Protein AF-A0A952HR47-F1 (afdb_monomer_lite)

Foldseek 3Di:
DDDDDDPPPVVVVVVVVVVVVVVVVVVVDDDDDDDDDDDDPDPDCDPDPVVVVVVPVPPPDDPPPPPDPDPDPDDVLVVLVVVLVVLVVVLVVLVVSLVVLVVSLVVLVVVLVVLLVVLLVVLLVLCCPDPCNVVDDCLLSVQLSCLLVVDQPVRSLVLQLQLQQLSVLCVLVPHDCSPPHSVNSNVSSVDVVSVVSDDPVVSVVSNVSSVVSSVSSCVRRVVSSVSSNVSVVVSVVSVVSSVVSVVVSVVSVVVSVVVVVVVVVVVVVVVVVVVVVVVVVVVVVVVVVVVVVVVVVVVVVVVVVPD

Sequence (307 aa):
NRDKNEQPQQQEQASQQQEQTKQQEQAKKQPKQKSHSSGGNGNINLPPLESLFQQQGSNVSNADTPLSSQQSNGNELSQITNRIQDLFVDLDKHRQMYEVLSQQYLQANEIYEKQLLQTMQIIPILLAKTPLNNMTNEDLLHHVNSLFTSMPYSTAIDSVNQVIKGYYLAKANGVDPSSLSTTDLTEIAENPVLAKSVDENLAQFLEQMGEILKYKIKSNMDKVGALKDQYQNILKELEEKGKLYKSLIDAYKFETKLDFDMNKFNEMMNYRYTSLNERRNYHNQSINLRQQKLNLEREKAENGKSS

Structure (mmCIF, N/CA/C/O backbone):
data_AF-A0A952HR47-F1
#
_entry.id   AF-A0A952HR47-F1
#
loop_
_atom_site.group_PDB
_atom_site.id
_atom_site.type_symbol
_atom_site.label_atom_id
_atom_site.label_alt_id
_atom_site.label_comp_id
_atom_site.label_asym_id
_atom_site.label_entity_id
_atom_site.label_seq_id
_atom_site.pdbx_PDB_ins_code
_atom_site.Cartn_x
_atom_site.Cartn_y
_atom_site.Cartn_z
_atom_site.occupancy
_atom_site.B_iso_or_equiv
_atom_site.auth_seq_id
_atom_site.auth_comp_id
_atom_site.auth_asym_id
_atom_site.auth_atom_id
_atom_site.pdbx_PDB_model_num
ATOM 1 N N . ASN A 1 1 ? -0.823 -39.772 -18.040 1.00 38.12 1 ASN A N 1
ATOM 2 C CA . ASN A 1 1 ? -0.457 -38.481 -18.667 1.00 38.12 1 ASN A CA 1
ATOM 3 C C . ASN A 1 1 ? -1.337 -37.347 -18.165 1.00 38.12 1 ASN A C 1
ATOM 5 O O . ASN A 1 1 ? -2.141 -36.828 -18.923 1.00 38.12 1 ASN A O 1
ATOM 9 N N . ARG A 1 2 ? -1.199 -36.971 -16.895 1.00 38.62 2 ARG A N 1
ATOM 10 C CA . ARG A 1 2 ? -1.675 -35.706 -16.320 1.00 38.62 2 ARG A CA 1
ATOM 11 C C . ARG A 1 2 ? -0.847 -35.518 -15.061 1.00 38.62 2 ARG A C 1
ATOM 13 O O . ARG A 1 2 ? -1.131 -36.186 -14.087 1.00 38.62 2 ARG A O 1
ATOM 20 N N . ASP A 1 3 ? 0.252 -34.792 -15.195 1.00 39.28 3 ASP A N 1
ATOM 21 C CA . ASP A 1 3 ? 0.991 -34.131 -14.115 1.00 39.28 3 ASP A CA 1
ATOM 22 C C . ASP A 1 3 ? 2.236 -33.513 -14.745 1.00 39.28 3 ASP A C 1
ATOM 24 O O . ASP A 1 3 ? 3.047 -34.242 -15.318 1.00 39.28 3 ASP A O 1
ATOM 28 N N . LYS A 1 4 ? 2.301 -32.176 -14.702 1.00 39.00 4 LYS A N 1
ATOM 29 C CA . LYS A 1 4 ? 3.415 -31.250 -15.012 1.00 39.00 4 LYS A CA 1
ATOM 30 C C . LYS A 1 4 ? 2.846 -29.981 -15.657 1.00 39.00 4 LYS A C 1
ATOM 32 O O . LYS A 1 4 ? 2.970 -29.816 -16.866 1.00 39.00 4 LYS A O 1
ATOM 37 N N . ASN A 1 5 ? 2.193 -29.109 -14.879 1.00 37.62 5 ASN A N 1
ATOM 38 C CA . ASN A 1 5 ? 2.010 -27.711 -15.303 1.00 37.62 5 ASN A CA 1
ATOM 39 C C . ASN A 1 5 ? 1.649 -26.695 -14.196 1.00 37.62 5 ASN A C 1
ATOM 41 O O . ASN A 1 5 ? 1.001 -25.699 -14.489 1.00 37.62 5 ASN A O 1
ATOM 45 N N . GLU A 1 6 ? 2.085 -26.885 -12.944 1.00 39.16 6 GLU A N 1
ATOM 46 C CA . GLU A 1 6 ? 1.777 -25.937 -11.845 1.00 39.16 6 GLU A CA 1
ATOM 47 C C . GLU A 1 6 ? 3.012 -25.360 -11.125 1.00 39.16 6 GLU A C 1
ATOM 49 O O . GLU A 1 6 ? 2.924 -24.929 -9.982 1.00 39.16 6 GLU A O 1
ATOM 54 N N . GLN A 1 7 ? 4.185 -25.321 -11.767 1.00 36.41 7 GLN A N 1
ATOM 55 C CA . GLN A 1 7 ? 5.434 -24.924 -11.091 1.00 36.41 7 GLN A CA 1
ATOM 56 C C . GLN A 1 7 ? 6.122 -23.582 -11.436 1.00 36.41 7 GLN A C 1
ATOM 58 O O . GLN A 1 7 ? 7.137 -23.321 -10.795 1.00 36.41 7 GLN A O 1
ATOM 63 N N . PRO A 1 8 ? 5.636 -22.669 -12.310 1.00 37.31 8 PRO A N 1
ATOM 64 C CA . PRO A 1 8 ? 6.303 -21.363 -12.452 1.00 37.31 8 PRO A CA 1
ATOM 65 C C . PRO A 1 8 ? 5.882 -20.309 -11.408 1.00 37.31 8 PRO A C 1
ATOM 67 O O . PRO A 1 8 ? 6.695 -19.475 -11.025 1.00 37.31 8 PRO A O 1
ATOM 70 N N . GLN A 1 9 ? 4.638 -20.331 -10.908 1.00 38.88 9 GLN A N 1
ATOM 71 C CA . GLN A 1 9 ? 4.095 -19.207 -10.117 1.00 38.88 9 GLN A CA 1
ATOM 72 C C . GLN A 1 9 ? 4.555 -19.156 -8.650 1.00 38.88 9 GLN A C 1
ATOM 74 O O . GLN A 1 9 ? 4.624 -18.075 -8.069 1.00 38.88 9 GLN A O 1
ATOM 79 N N . GLN A 1 10 ? 4.934 -20.287 -8.046 1.00 37.47 10 GLN A N 1
ATOM 80 C CA . GLN A 1 10 ? 5.456 -20.291 -6.670 1.00 37.47 10 GLN A CA 1
ATOM 81 C C . GLN A 1 10 ? 6.916 -19.822 -6.582 1.00 37.47 10 GLN A C 1
ATOM 83 O O . GLN A 1 10 ? 7.353 -19.357 -5.530 1.00 37.47 10 GLN A O 1
ATOM 88 N N . GLN A 1 11 ? 7.670 -19.892 -7.682 1.00 38.53 11 GLN A N 1
ATOM 89 C CA . GLN A 1 11 ? 9.071 -19.470 -7.701 1.00 38.53 11 GLN A CA 1
ATOM 90 C C . GLN A 1 11 ? 9.203 -17.942 -7.814 1.00 38.53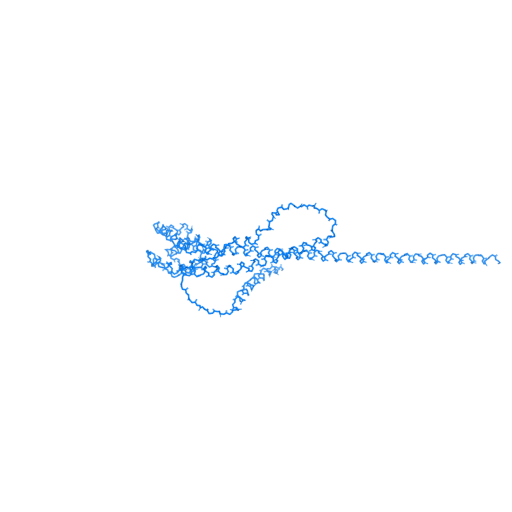 11 GLN A C 1
ATOM 92 O O . GLN A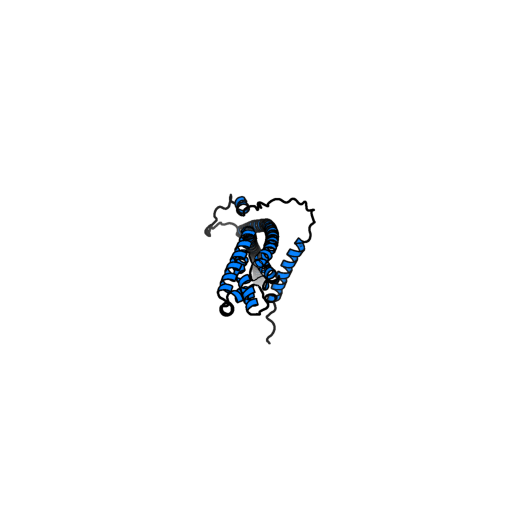 1 11 ? 10.100 -17.361 -7.211 1.00 38.53 11 GLN A O 1
ATOM 97 N N . GLU A 1 12 ? 8.254 -17.281 -8.482 1.00 39.66 12 GLU A N 1
ATOM 98 C CA . GLU A 1 12 ? 8.234 -15.822 -8.654 1.00 39.66 12 GLU A CA 1
ATOM 99 C C . GLU A 1 12 ? 7.751 -15.083 -7.388 1.00 39.66 12 GLU A C 1
ATOM 101 O O . GLU A 1 12 ? 8.293 -14.034 -7.034 1.00 39.66 12 GLU A O 1
ATOM 106 N N . GLN A 1 13 ? 6.826 -15.675 -6.618 1.00 40.03 13 GLN A N 1
ATOM 107 C CA . GLN A 1 13 ? 6.413 -15.143 -5.307 1.00 40.03 13 GLN A CA 1
ATOM 108 C C . GLN A 1 13 ? 7.494 -15.311 -4.225 1.00 40.03 13 GLN A C 1
ATOM 110 O O . GLN A 1 13 ? 7.690 -14.415 -3.401 1.00 40.03 13 GLN A O 1
ATOM 115 N N . ALA A 1 14 ? 8.253 -16.412 -4.254 1.00 41.25 14 ALA A N 1
ATOM 116 C CA . ALA A 1 14 ? 9.373 -16.623 -3.335 1.00 41.25 14 ALA A CA 1
ATOM 117 C C . ALA A 1 14 ? 10.543 -15.654 -3.604 1.00 41.25 14 ALA A C 1
ATOM 119 O O . ALA A 1 14 ? 11.204 -15.203 -2.664 1.00 41.25 14 ALA A O 1
ATOM 120 N N . SER A 1 15 ? 10.774 -15.281 -4.869 1.00 39.12 15 SER A N 1
ATOM 121 C CA . SER A 1 15 ? 11.785 -14.284 -5.237 1.00 39.12 15 SER A CA 1
ATOM 122 C C . SER A 1 15 ? 11.408 -12.866 -4.790 1.00 39.12 15 SER A C 1
ATOM 124 O O . SER A 1 15 ? 12.273 -12.157 -4.279 1.00 39.12 15 SER A O 1
ATOM 126 N N . GLN A 1 16 ? 10.127 -12.481 -4.858 1.00 41.16 16 GLN A N 1
ATOM 127 C CA . GLN A 1 16 ? 9.669 -11.165 -4.382 1.00 41.16 16 GLN A CA 1
ATOM 128 C C . GLN A 1 16 ? 9.713 -11.030 -2.846 1.00 41.16 16 GLN A C 1
ATOM 130 O O . GLN A 1 16 ? 10.082 -9.971 -2.334 1.00 41.16 16 GLN A O 1
ATOM 135 N N . GLN A 1 17 ? 9.442 -12.103 -2.090 1.00 42.53 17 GLN A N 1
ATOM 136 C CA . GLN A 1 17 ? 9.612 -12.094 -0.626 1.00 42.53 17 GLN A CA 1
ATOM 137 C C . GLN A 1 17 ? 11.088 -12.064 -0.195 1.00 42.53 17 GLN A C 1
ATOM 139 O O . GLN A 1 17 ? 11.440 -11.378 0.771 1.00 42.53 17 GLN A O 1
ATOM 144 N N . GLN A 1 18 ? 11.988 -12.744 -0.916 1.00 39.12 18 GLN A N 1
ATOM 145 C CA . GLN A 1 18 ? 13.428 -12.674 -0.628 1.00 39.12 18 GLN A CA 1
ATOM 146 C C . GLN A 1 18 ? 14.036 -11.294 -0.916 1.00 39.12 18 GLN A C 1
ATOM 148 O O . GLN A 1 18 ? 14.978 -10.895 -0.228 1.00 39.12 18 GLN A O 1
ATOM 153 N N . GLU A 1 19 ? 13.506 -10.551 -1.887 1.00 44.78 19 GLU A N 1
ATOM 154 C CA . GLU A 1 19 ? 14.005 -9.216 -2.231 1.00 44.78 19 GLU A CA 1
ATOM 155 C C . GLU A 1 19 ? 13.518 -8.143 -1.237 1.00 44.78 19 GLU A C 1
ATOM 157 O O . GLU A 1 19 ? 14.311 -7.296 -0.819 1.00 44.78 19 GLU A O 1
ATOM 162 N N . GLN A 1 20 ? 12.287 -8.265 -0.718 1.00 43.44 20 GLN A N 1
ATOM 163 C CA . GLN A 1 20 ? 11.794 -7.431 0.392 1.00 43.44 20 GLN A CA 1
ATOM 164 C C . GLN A 1 20 ? 12.551 -7.683 1.708 1.00 43.44 20 GLN A C 1
ATOM 166 O O . GLN A 1 20 ? 12.870 -6.741 2.437 1.00 43.44 20 GLN A O 1
ATOM 171 N N . THR A 1 21 ? 12.922 -8.937 1.991 1.00 44.25 21 THR A N 1
ATOM 172 C CA . THR A 1 21 ? 13.684 -9.276 3.208 1.00 44.25 21 THR A CA 1
ATOM 173 C C . THR A 1 21 ? 15.124 -8.743 3.136 1.00 44.25 21 THR A C 1
ATOM 175 O O . THR A 1 21 ? 15.653 -8.230 4.122 1.00 44.25 21 THR A O 1
ATOM 178 N N . LYS A 1 22 ? 15.749 -8.762 1.948 1.00 45.25 22 LYS A N 1
ATOM 179 C CA . LYS A 1 22 ? 17.099 -8.206 1.735 1.00 45.25 22 LYS A CA 1
ATOM 180 C C . LYS A 1 22 ? 17.148 -6.676 1.811 1.00 45.25 22 LYS A C 1
ATOM 182 O O . LYS A 1 22 ? 18.156 -6.140 2.276 1.00 45.25 22 LYS A O 1
ATOM 187 N N . GLN A 1 23 ? 16.076 -5.974 1.431 1.00 48.22 23 GLN A N 1
ATOM 188 C CA . GLN A 1 23 ? 15.987 -4.515 1.598 1.00 48.22 23 GLN A CA 1
ATOM 189 C C . GLN A 1 23 ? 15.800 -4.101 3.070 1.00 48.22 23 GLN A C 1
ATOM 191 O O . GLN A 1 23 ? 16.379 -3.101 3.496 1.00 48.22 23 GLN A O 1
ATOM 196 N N . GLN A 1 24 ? 15.113 -4.905 3.893 1.00 42.94 24 GLN A N 1
ATOM 197 C CA . GLN A 1 24 ? 15.067 -4.688 5.349 1.00 42.94 24 GLN A CA 1
ATOM 198 C C . GLN A 1 24 ? 16.403 -4.986 6.053 1.00 42.94 24 GLN A C 1
ATOM 200 O O . GLN A 1 24 ? 16.734 -4.347 7.055 1.00 42.94 24 GLN A O 1
ATOM 205 N N . GLU A 1 25 ? 17.197 -5.935 5.551 1.00 38.88 25 GLU A N 1
ATOM 206 C CA . GLU A 1 25 ? 18.442 -6.351 6.210 1.00 38.88 25 GLU A CA 1
ATOM 207 C C . GLU A 1 25 ? 19.640 -5.432 5.897 1.00 38.88 25 GLU A C 1
ATOM 209 O O . GLU A 1 25 ? 20.530 -5.264 6.736 1.00 38.88 25 GLU A O 1
ATOM 214 N N . GLN A 1 26 ? 19.636 -4.744 4.747 1.00 40.84 26 GLN A N 1
ATOM 215 C CA . GLN A 1 26 ? 20.627 -3.701 4.438 1.00 40.84 26 GLN A CA 1
ATOM 216 C C . GLN A 1 26 ? 20.396 -2.391 5.214 1.00 40.84 26 GLN A C 1
ATOM 218 O O . GLN A 1 26 ? 21.357 -1.669 5.476 1.00 40.84 26 GLN A O 1
ATOM 223 N N . ALA A 1 27 ? 19.175 -2.133 5.699 1.00 39.66 27 ALA A N 1
ATOM 224 C CA . ALA A 1 27 ? 18.856 -0.965 6.528 1.00 39.66 27 ALA A CA 1
ATOM 225 C C . ALA A 1 27 ? 19.354 -1.067 7.990 1.00 39.66 27 ALA A C 1
ATOM 227 O O . ALA A 1 27 ? 19.382 -0.070 8.708 1.00 39.66 27 ALA A O 1
ATOM 228 N N . LYS A 1 28 ? 19.795 -2.249 8.455 1.00 37.16 28 LYS A N 1
ATOM 229 C CA . LYS A 1 28 ? 20.287 -2.462 9.836 1.00 37.16 28 LYS A CA 1
ATOM 230 C C . LYS A 1 28 ? 21.797 -2.276 10.024 1.00 37.16 28 LYS A C 1
ATOM 232 O O . LYS A 1 28 ? 22.292 -2.435 11.141 1.00 37.16 28 LYS A O 1
ATOM 237 N N . LYS A 1 29 ? 22.555 -1.941 8.974 1.00 36.31 29 LYS A N 1
ATOM 238 C CA . LYS A 1 29 ? 24.018 -1.784 9.050 1.00 36.31 29 LYS A CA 1
ATOM 239 C C . LYS A 1 29 ? 24.467 -0.373 8.670 1.00 36.31 29 LYS A C 1
ATOM 241 O O . LYS A 1 29 ? 25.037 -0.198 7.604 1.00 36.31 29 LYS A O 1
ATOM 246 N N . GLN A 1 30 ? 24.276 0.603 9.565 1.00 32.12 30 GLN A N 1
ATOM 247 C CA . GLN A 1 30 ? 25.139 1.793 9.706 1.00 32.12 30 GLN A CA 1
ATOM 248 C C . GLN A 1 30 ? 24.905 2.502 11.068 1.00 32.12 30 GLN A C 1
ATOM 250 O O . GLN A 1 30 ? 23.922 2.204 11.746 1.00 32.12 30 GLN A O 1
ATOM 255 N N . PRO A 1 31 ? 25.873 3.298 11.571 1.00 30.16 31 PRO A N 1
ATOM 256 C CA . PRO A 1 31 ? 26.221 3.334 12.993 1.00 30.16 31 PRO A CA 1
ATOM 257 C C . PRO A 1 31 ? 25.328 4.230 13.861 1.00 30.16 31 PRO A C 1
ATOM 259 O O . PRO A 1 31 ? 24.936 5.328 13.477 1.00 30.16 31 PRO A O 1
ATOM 262 N N . LYS A 1 32 ? 25.114 3.779 15.107 1.00 34.03 32 LYS A N 1
ATOM 263 C CA . LYS A 1 32 ? 24.518 4.546 16.212 1.00 34.03 32 LYS A CA 1
ATOM 264 C C . LYS A 1 32 ? 25.252 5.880 16.406 1.00 34.03 32 LYS A C 1
ATOM 266 O O . LYS A 1 32 ? 26.384 5.884 16.891 1.00 34.03 32 LYS A O 1
ATOM 271 N N . GLN A 1 33 ? 24.586 7.001 16.137 1.00 28.31 33 GLN A N 1
ATOM 272 C CA . GLN A 1 33 ? 24.966 8.295 16.707 1.00 28.31 33 GLN A CA 1
ATOM 273 C C . GLN A 1 33 ? 24.091 8.620 17.922 1.00 28.31 33 GLN A C 1
ATOM 275 O O . GLN A 1 33 ? 22.886 8.382 17.946 1.00 28.31 33 GLN A O 1
ATOM 280 N N . LYS A 1 34 ? 24.770 9.088 18.973 1.00 27.52 34 LYS A N 1
ATOM 281 C CA . LYS A 1 34 ? 24.257 9.359 20.317 1.00 27.52 34 LYS A CA 1
ATOM 282 C C . LYS A 1 34 ? 23.126 10.389 20.298 1.00 27.52 34 LYS A C 1
ATOM 284 O O . LYS A 1 34 ? 23.282 11.487 19.780 1.00 27.52 34 LYS A O 1
ATOM 289 N N . SER A 1 35 ? 22.041 10.045 20.979 1.00 26.45 35 SER A N 1
ATOM 290 C CA . SER A 1 35 ? 20.941 10.930 21.349 1.00 26.45 35 SER A CA 1
ATOM 291 C C . SER A 1 35 ? 21.401 12.042 22.299 1.00 26.45 35 SER A C 1
ATOM 293 O O . SER A 1 35 ? 22.005 11.766 23.340 1.00 26.45 35 SER A O 1
ATOM 295 N N . HIS A 1 36 ? 21.055 13.289 21.989 1.00 26.23 36 HIS A N 1
ATOM 296 C CA . HIS A 1 36 ? 20.819 14.324 22.996 1.00 26.23 36 HIS A CA 1
ATOM 297 C C . HIS A 1 36 ? 19.323 14.618 23.023 1.00 26.23 36 HIS A C 1
ATOM 299 O O . HIS A 1 36 ? 18.709 14.875 21.989 1.00 26.23 36 HIS A O 1
ATOM 305 N N . SER A 1 37 ? 18.743 14.504 24.215 1.00 28.97 37 SER A N 1
ATOM 306 C CA . SER A 1 37 ? 17.370 14.880 24.502 1.00 28.97 37 SER A CA 1
ATOM 307 C C . SER A 1 37 ? 17.252 16.401 24.553 1.00 28.97 37 SER A C 1
ATOM 309 O O . SER A 1 37 ? 18.062 17.082 25.175 1.00 28.97 37 SER A O 1
ATOM 311 N N . SER A 1 38 ? 16.195 16.931 23.951 1.00 24.55 38 SER A N 1
ATOM 312 C CA . SER A 1 38 ? 15.567 18.158 24.427 1.00 24.55 38 SER A CA 1
ATOM 313 C C . SER A 1 38 ? 14.108 18.138 23.998 1.00 24.55 38 SER A C 1
ATOM 315 O O . SER A 1 38 ? 13.798 17.975 22.818 1.00 24.55 38 SER A O 1
ATOM 317 N N . GLY A 1 39 ? 13.217 18.210 24.985 1.00 30.97 39 GLY A N 1
ATOM 318 C CA . GLY A 1 39 ? 11.786 18.335 24.773 1.00 30.97 39 GLY A CA 1
ATOM 319 C C . GLY A 1 39 ? 11.443 19.708 24.204 1.00 30.97 39 GLY A C 1
ATOM 320 O O . GLY A 1 39 ? 11.999 20.724 24.611 1.00 30.97 39 GLY A O 1
ATOM 321 N N . GLY A 1 40 ? 10.501 19.731 23.273 1.00 23.34 40 GLY A N 1
ATOM 322 C CA . GLY A 1 40 ? 9.950 20.953 22.709 1.00 23.34 40 GLY A CA 1
ATOM 323 C C . GLY A 1 40 ? 8.872 20.601 21.697 1.00 23.34 40 GLY A C 1
ATOM 324 O O . GLY A 1 40 ? 9.106 19.776 20.820 1.00 23.34 40 GLY A O 1
ATOM 325 N N . ASN A 1 41 ? 7.687 21.190 21.864 1.00 32.69 41 ASN A N 1
ATOM 326 C CA . ASN A 1 41 ? 6.534 21.087 20.970 1.00 32.69 41 ASN A CA 1
ATOM 327 C C . ASN A 1 41 ? 6.958 21.070 19.494 1.00 32.69 41 ASN A C 1
ATOM 329 O O . ASN A 1 41 ? 7.401 22.083 18.954 1.00 32.69 41 ASN A O 1
ATOM 333 N N . GLY A 1 42 ? 6.818 19.910 18.852 1.00 29.52 42 GLY A N 1
ATOM 334 C CA . GLY A 1 42 ? 7.185 19.710 17.459 1.00 29.52 42 GLY A CA 1
ATOM 335 C C . GLY A 1 42 ? 6.183 20.383 16.534 1.00 29.52 42 GLY A C 1
ATOM 336 O O . GLY A 1 42 ? 5.220 19.760 16.099 1.00 29.52 42 GLY A O 1
ATOM 337 N N . ASN A 1 43 ? 6.432 21.645 16.196 1.00 36.97 43 ASN A N 1
ATOM 338 C CA . ASN A 1 43 ? 5.995 22.167 14.912 1.00 36.97 43 ASN A CA 1
ATOM 339 C C . ASN A 1 43 ? 6.854 21.456 13.851 1.00 36.97 43 ASN A C 1
ATOM 341 O O . ASN A 1 43 ? 8.011 21.813 13.632 1.00 36.97 43 ASN A O 1
ATOM 345 N N . ILE A 1 44 ? 6.342 20.347 13.314 1.00 44.00 44 ILE A N 1
ATOM 346 C CA . ILE A 1 44 ? 7.067 19.479 12.383 1.00 44.00 44 ILE A CA 1
ATOM 347 C C . ILE A 1 44 ? 7.068 20.161 11.014 1.00 44.00 44 ILE A C 1
ATOM 349 O O . ILE A 1 44 ? 6.053 20.184 10.321 1.00 44.00 44 ILE A O 1
ATOM 353 N N . ASN A 1 45 ? 8.211 20.730 10.637 1.00 44.59 45 ASN A N 1
ATOM 354 C CA . ASN A 1 45 ? 8.424 21.342 9.331 1.00 44.59 45 ASN A CA 1
ATOM 355 C C . ASN A 1 45 ? 8.939 20.266 8.357 1.00 44.59 45 ASN A C 1
ATOM 357 O O . ASN A 1 45 ? 10.137 20.163 8.106 1.00 44.59 45 ASN A O 1
ATOM 361 N N . LEU A 1 46 ? 8.038 19.399 7.886 1.00 54.22 46 LEU A N 1
ATOM 362 C CA . LEU A 1 46 ? 8.312 18.531 6.738 1.00 54.22 46 LEU A CA 1
ATOM 363 C C . LEU A 1 46 ? 8.178 19.389 5.471 1.00 54.22 46 LEU A C 1
ATOM 365 O O . LEU A 1 46 ? 7.178 20.103 5.346 1.00 54.22 46 LEU A O 1
ATOM 369 N N . PRO A 1 47 ? 9.161 19.373 4.554 1.00 55.03 47 PRO A N 1
ATOM 370 C CA . PRO A 1 47 ? 9.081 20.178 3.346 1.00 55.03 47 PRO A CA 1
ATOM 371 C C . PRO A 1 47 ? 7.842 19.763 2.532 1.00 55.03 47 PRO A C 1
ATOM 373 O O . PRO A 1 47 ? 7.630 18.568 2.312 1.00 55.03 47 PRO A O 1
ATOM 376 N N . PRO A 1 48 ? 7.001 20.718 2.091 1.00 57.47 48 PRO A N 1
ATOM 377 C CA . PRO A 1 48 ? 5.812 20.405 1.308 1.00 57.47 48 PRO A CA 1
ATOM 378 C C . PRO A 1 48 ? 6.210 19.731 -0.006 1.00 57.47 48 PRO A C 1
ATOM 380 O O . PRO A 1 48 ? 7.212 20.116 -0.611 1.00 57.47 48 PRO A O 1
ATOM 383 N N . LEU A 1 49 ? 5.414 18.762 -0.476 1.00 54.72 49 LEU A N 1
ATOM 384 C CA . LEU A 1 49 ? 5.653 18.062 -1.749 1.00 54.72 49 LEU A CA 1
ATOM 385 C C . LEU A 1 49 ? 5.893 19.029 -2.912 1.00 54.72 49 LEU A C 1
ATOM 387 O O . LEU A 1 49 ? 6.739 18.777 -3.762 1.00 54.72 49 LEU A O 1
ATOM 391 N N . GLU A 1 50 ? 5.206 20.170 -2.915 1.00 52.03 50 GLU A N 1
ATOM 392 C CA . GLU A 1 50 ? 5.399 21.220 -3.911 1.00 52.03 50 GLU A CA 1
ATOM 393 C C . GLU A 1 50 ? 6.846 21.707 -4.001 1.00 52.03 50 GLU A C 1
ATOM 395 O O . GLU A 1 50 ? 7.278 22.042 -5.089 1.00 52.03 50 GLU A O 1
ATOM 400 N N . SER A 1 51 ? 7.633 21.694 -2.922 1.00 53.59 51 SER A N 1
ATOM 401 C CA . SER A 1 51 ? 9.048 22.097 -2.965 1.00 53.59 51 SER A CA 1
ATOM 402 C C . SER A 1 51 ? 9.942 21.108 -3.730 1.00 53.59 51 SER A C 1
ATOM 404 O O . SER A 1 51 ? 10.909 21.528 -4.365 1.00 53.59 51 SER A O 1
ATOM 406 N N . LEU A 1 52 ? 9.581 19.818 -3.753 1.00 48.50 52 LEU A N 1
ATOM 407 C CA . LEU A 1 52 ? 10.227 18.801 -4.594 1.00 48.50 52 LEU A CA 1
ATOM 408 C C . LEU A 1 52 ? 9.871 18.982 -6.073 1.00 48.50 52 LEU A C 1
ATOM 410 O O . LEU A 1 52 ? 10.720 18.787 -6.939 1.00 48.50 52 LEU A O 1
ATOM 414 N N . PHE A 1 53 ? 8.632 19.389 -6.361 1.00 47.38 53 PHE A N 1
ATOM 415 C CA . PHE A 1 53 ? 8.169 19.629 -7.730 1.00 47.38 53 PHE A CA 1
ATOM 416 C C . PHE A 1 53 ? 8.571 21.019 -8.263 1.00 47.38 53 PHE A C 1
ATOM 418 O O . PHE A 1 53 ? 8.862 21.168 -9.448 1.00 47.38 53 PHE A O 1
ATOM 425 N N . GLN A 1 54 ? 8.662 22.040 -7.404 1.00 42.28 54 GLN A N 1
ATOM 426 C CA . GLN A 1 54 ? 9.020 23.417 -7.767 1.00 42.28 54 GLN A CA 1
ATOM 427 C C . GLN A 1 54 ? 10.512 23.589 -8.053 1.00 42.28 54 GLN A C 1
ATOM 429 O O . GLN A 1 54 ? 10.857 24.443 -8.866 1.00 42.28 54 GLN A O 1
ATOM 434 N N . GLN A 1 55 ? 11.396 22.731 -7.526 1.00 38.31 55 GLN A N 1
ATOM 435 C CA . GLN A 1 55 ? 12.775 22.664 -8.033 1.00 38.31 55 GLN A CA 1
ATOM 436 C C . GLN A 1 55 ? 12.864 22.191 -9.499 1.00 38.31 55 GLN A C 1
ATOM 438 O O . GLN A 1 55 ? 13.946 22.219 -10.081 1.00 38.31 55 GLN A O 1
ATOM 443 N N . GLN A 1 56 ? 11.746 21.813 -10.131 1.00 43.47 56 GLN A N 1
ATOM 444 C CA . GLN A 1 56 ? 11.682 21.412 -11.540 1.00 43.47 56 GLN A CA 1
ATOM 445 C C . GLN A 1 56 ? 10.633 22.178 -12.369 1.00 43.47 56 GLN A C 1
ATOM 447 O O . GLN A 1 56 ? 10.465 21.892 -13.554 1.00 43.47 56 GLN A O 1
ATOM 452 N N . GLY A 1 57 ? 9.973 23.192 -11.797 1.00 28.03 57 GLY A N 1
ATOM 453 C CA . GLY A 1 57 ? 8.913 23.954 -12.472 1.00 28.03 57 GLY A CA 1
ATOM 454 C C . GLY A 1 57 ? 9.384 24.908 -13.579 1.00 28.03 57 GLY A C 1
ATOM 455 O O . GLY A 1 57 ? 8.559 25.407 -14.336 1.00 28.03 57 GLY A O 1
ATOM 456 N N . SER A 1 58 ? 10.689 25.156 -13.720 1.00 30.53 58 SER A N 1
ATOM 457 C CA . SER A 1 58 ? 11.204 26.143 -14.683 1.00 30.53 58 SER A CA 1
ATOM 458 C C . SER A 1 58 ? 11.548 25.580 -16.064 1.00 30.53 58 SER A C 1
ATOM 460 O O . SER A 1 58 ? 12.120 26.317 -16.857 1.00 30.53 58 SER A O 1
ATOM 462 N N . ASN A 1 59 ? 11.268 24.303 -16.366 1.00 30.42 59 ASN A N 1
ATOM 463 C CA . ASN A 1 59 ? 11.545 23.739 -17.700 1.00 30.42 59 ASN A CA 1
ATOM 464 C C . ASN A 1 59 ? 10.725 22.483 -18.057 1.00 30.42 59 ASN A C 1
ATOM 466 O O . ASN A 1 59 ? 11.201 21.606 -18.773 1.00 30.42 59 ASN A O 1
ATOM 470 N N . VAL A 1 60 ? 9.474 22.393 -17.604 1.00 30.86 60 VAL A N 1
ATOM 471 C CA . VAL A 1 60 ? 8.497 21.476 -18.213 1.00 30.86 60 VAL A CA 1
ATOM 472 C C . VAL A 1 60 ? 7.495 22.330 -18.978 1.00 30.86 60 VAL A C 1
ATOM 474 O O . VAL A 1 60 ? 6.413 22.645 -18.495 1.00 30.86 60 VAL A O 1
ATOM 477 N N . SER A 1 61 ? 7.899 22.772 -20.173 1.00 27.41 61 SER A N 1
ATOM 478 C CA . SER A 1 61 ? 6.909 23.156 -21.178 1.00 27.41 61 SER A CA 1
ATOM 479 C C . SER A 1 61 ? 6.123 21.906 -21.546 1.00 27.41 61 SER A C 1
ATOM 481 O O . SER A 1 61 ? 6.715 20.866 -21.830 1.00 27.41 61 SER A O 1
ATOM 483 N N . ASN A 1 62 ? 4.798 22.037 -21.506 1.00 31.25 62 ASN A N 1
ATOM 484 C CA . ASN A 1 62 ? 3.825 21.072 -21.996 1.00 31.25 62 ASN A CA 1
ATOM 485 C C . ASN A 1 62 ? 4.334 20.359 -23.252 1.00 31.25 62 ASN A C 1
ATOM 487 O O . ASN A 1 62 ? 4.528 20.988 -24.290 1.00 31.25 62 ASN A O 1
ATOM 491 N N . ALA A 1 63 ? 4.497 19.046 -23.154 1.00 30.59 63 ALA A N 1
ATOM 492 C CA . ALA A 1 63 ? 4.636 18.173 -24.305 1.00 30.59 63 ALA A CA 1
ATOM 493 C C . ALA A 1 63 ? 3.416 17.248 -24.373 1.00 30.59 63 ALA A C 1
ATOM 495 O O . ALA A 1 63 ? 3.544 16.029 -24.418 1.00 30.59 63 ALA A O 1
ATOM 496 N N . ASP A 1 64 ? 2.224 17.847 -24.458 1.00 33.16 64 ASP A N 1
ATOM 497 C CA . ASP A 1 64 ? 1.235 17.358 -25.420 1.00 33.16 64 ASP A CA 1
ATOM 498 C C . ASP A 1 64 ? 1.810 17.647 -26.811 1.00 33.16 64 ASP A C 1
ATOM 500 O O . ASP A 1 64 ? 1.426 18.597 -27.492 1.00 33.16 64 ASP A O 1
ATOM 504 N N . THR A 1 65 ? 2.826 16.884 -27.207 1.00 30.59 65 THR A N 1
ATOM 505 C CA . THR A 1 65 ? 3.335 16.934 -28.570 1.00 30.59 65 THR A CA 1
ATOM 506 C C . THR A 1 65 ? 2.553 15.872 -29.330 1.00 30.59 65 THR A C 1
ATOM 508 O O . THR A 1 65 ? 2.749 14.681 -29.069 1.00 30.59 65 THR A O 1
ATOM 511 N N . PRO A 1 66 ? 1.656 16.254 -30.260 1.00 30.47 66 PRO A N 1
ATOM 512 C CA . PRO A 1 66 ? 1.084 15.290 -31.177 1.00 30.47 66 PRO A CA 1
ATOM 513 C C . PRO A 1 66 ? 2.244 14.583 -31.864 1.00 30.47 66 PRO A C 1
ATOM 515 O O . PRO A 1 66 ? 3.242 15.228 -32.198 1.00 30.47 66 PRO A O 1
ATOM 518 N N . LEU A 1 67 ? 2.093 13.275 -32.064 1.00 32.44 67 LEU A N 1
ATOM 519 C CA . LEU A 1 67 ? 2.969 12.412 -32.846 1.00 32.44 67 LEU A CA 1
ATOM 520 C C . LEU A 1 67 ? 3.168 13.033 -34.240 1.00 32.44 67 LEU A C 1
ATOM 522 O O . LEU A 1 67 ? 2.451 12.749 -35.195 1.00 32.44 67 LEU A O 1
ATOM 526 N N . SER A 1 68 ? 4.095 13.976 -34.326 1.00 31.80 68 SER A N 1
ATOM 527 C CA . SER A 1 68 ? 4.365 14.753 -35.517 1.00 31.80 68 SER A CA 1
ATOM 528 C C . SER A 1 68 ? 5.337 13.917 -36.313 1.00 31.80 68 SER A C 1
ATOM 530 O O . SER A 1 68 ? 6.508 13.795 -35.960 1.00 31.80 68 SER A O 1
ATOM 532 N N . SER A 1 69 ? 4.827 13.304 -37.373 1.00 37.12 69 SER A N 1
ATOM 533 C CA . SER A 1 69 ? 5.610 12.702 -38.439 1.00 37.12 69 SER A CA 1
ATOM 534 C C . SER A 1 69 ? 6.468 13.782 -39.107 1.00 37.12 69 SER A C 1
ATOM 536 O O . SER A 1 69 ? 6.124 14.300 -40.168 1.00 37.12 69 SER A O 1
ATOM 538 N N . GLN A 1 70 ? 7.578 14.162 -38.478 1.00 33.84 70 GLN A N 1
ATOM 539 C CA . GLN A 1 70 ? 8.656 14.859 -39.159 1.00 33.84 70 GLN A CA 1
ATOM 540 C C . GLN A 1 70 ? 9.551 13.802 -39.794 1.00 33.84 70 GLN A C 1
ATOM 542 O O . GLN A 1 70 ? 10.373 13.165 -39.139 1.00 33.84 70 GLN A O 1
ATOM 547 N N . GLN A 1 71 ? 9.361 13.626 -41.103 1.00 39.09 71 GLN A N 1
ATOM 548 C CA . GLN A 1 71 ? 10.379 13.088 -41.995 1.00 39.09 71 GLN A CA 1
ATOM 549 C C . GLN A 1 71 ? 11.648 13.931 -41.824 1.00 39.09 71 GLN A C 1
ATOM 551 O O . GLN A 1 71 ? 11.781 15.001 -42.416 1.00 39.09 71 GLN A O 1
ATOM 556 N N . SER A 1 72 ? 12.577 13.463 -40.994 1.00 35.50 72 SER A N 1
ATOM 557 C CA . SER A 1 72 ? 13.961 13.916 -41.035 1.00 35.50 72 SER A CA 1
ATOM 558 C C . SER A 1 72 ? 14.792 12.789 -41.635 1.00 35.50 72 SER A C 1
ATOM 560 O O . SER A 1 72 ? 14.813 11.667 -41.131 1.00 35.50 72 SER A O 1
ATOM 562 N N . ASN A 1 73 ? 15.434 13.087 -42.765 1.00 40.09 73 ASN A N 1
ATOM 563 C CA . ASN A 1 73 ? 16.426 12.238 -43.420 1.00 40.09 73 ASN A CA 1
ATOM 564 C C . ASN A 1 73 ? 17.698 12.176 -42.553 1.00 40.09 73 ASN A C 1
ATOM 566 O O . ASN A 1 73 ? 18.732 12.740 -42.907 1.00 40.09 73 ASN A O 1
ATOM 570 N N . GLY A 1 74 ? 17.602 11.547 -41.384 1.00 46.25 74 GLY A N 1
ATOM 571 C CA . GLY A 1 74 ? 18.705 11.286 -40.467 1.00 46.25 74 GLY A CA 1
ATOM 572 C C . GLY A 1 74 ? 18.833 9.787 -40.241 1.00 46.25 74 GLY A C 1
ATOM 573 O O . GLY A 1 74 ? 17.828 9.129 -39.986 1.00 46.25 74 GLY A O 1
ATOM 574 N N . ASN A 1 75 ? 20.061 9.273 -40.346 1.00 64.31 75 ASN A N 1
ATOM 575 C CA . ASN A 1 75 ? 20.430 7.863 -40.183 1.00 64.31 75 ASN A CA 1
ATOM 576 C C . ASN A 1 75 ? 19.654 7.235 -39.003 1.00 64.31 75 ASN A C 1
AT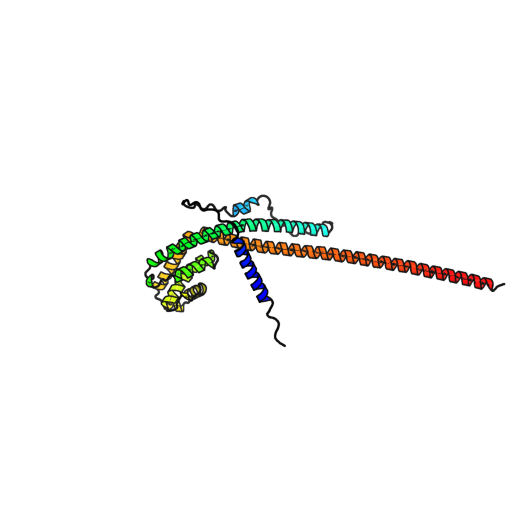OM 578 O O . ASN A 1 75 ? 19.802 7.708 -37.876 1.00 64.31 75 ASN A O 1
ATOM 582 N N . GLU A 1 76 ? 18.813 6.224 -39.247 1.00 65.38 76 GLU A N 1
ATOM 583 C CA . GLU A 1 76 ? 17.877 5.645 -38.256 1.00 65.38 76 GLU A CA 1
ATOM 584 C C . GLU A 1 76 ? 18.589 5.240 -36.955 1.00 65.38 76 GLU A C 1
ATOM 586 O O . GLU A 1 76 ? 18.107 5.509 -35.854 1.00 65.38 76 GLU A O 1
ATOM 591 N N . LEU A 1 77 ? 19.825 4.748 -37.077 1.00 64.75 77 LEU A N 1
ATOM 592 C CA . LEU A 1 77 ? 20.709 4.415 -35.960 1.00 64.75 77 LEU A CA 1
ATOM 593 C C . LEU A 1 77 ? 20.994 5.611 -35.028 1.00 64.75 77 LEU A C 1
ATOM 595 O O . LEU A 1 77 ? 21.078 5.454 -33.810 1.00 64.75 77 LEU A O 1
ATOM 599 N N . SER A 1 78 ? 21.123 6.821 -35.582 1.00 70.19 78 SER A N 1
ATOM 600 C CA . SER A 1 78 ? 21.327 8.052 -34.809 1.00 70.19 78 SER A CA 1
ATOM 601 C C . SER A 1 78 ? 20.058 8.464 -34.066 1.00 70.19 78 SER A C 1
ATOM 603 O O . SER A 1 78 ? 20.155 8.980 -32.955 1.00 70.19 78 SER A O 1
ATOM 605 N N . GLN A 1 79 ? 18.877 8.230 -34.646 1.00 73.19 79 GLN A N 1
ATOM 606 C CA . GLN A 1 79 ? 17.603 8.526 -33.985 1.00 73.19 79 GLN A CA 1
ATOM 607 C C . GLN A 1 79 ? 17.353 7.558 -32.824 1.00 73.19 79 GLN A C 1
ATOM 609 O O . GLN A 1 79 ? 16.969 7.992 -31.739 1.00 73.19 79 GLN A O 1
ATOM 614 N N . ILE A 1 80 ? 17.635 6.267 -33.022 1.00 74.44 80 ILE A N 1
ATOM 615 C CA . ILE A 1 80 ? 17.521 5.243 -31.976 1.00 74.44 80 ILE A CA 1
ATOM 616 C C . ILE A 1 80 ? 18.517 5.515 -30.842 1.00 74.44 80 ILE A C 1
ATOM 618 O O . ILE A 1 80 ? 18.140 5.481 -29.673 1.00 74.44 80 ILE A O 1
ATOM 622 N N . THR A 1 81 ? 19.766 5.869 -31.164 1.00 73.44 81 THR A N 1
ATOM 623 C CA . THR A 1 81 ? 20.788 6.191 -30.151 1.00 73.44 81 THR A CA 1
ATOM 624 C C . THR A 1 81 ? 20.388 7.399 -29.300 1.00 73.44 81 THR A C 1
ATOM 626 O O . THR A 1 81 ? 20.507 7.344 -28.077 1.00 73.44 81 THR A O 1
ATOM 629 N N . ASN A 1 82 ? 19.854 8.459 -29.919 1.00 76.62 82 ASN A N 1
ATOM 630 C CA . ASN A 1 82 ? 19.367 9.633 -29.190 1.00 76.62 82 ASN A CA 1
ATOM 631 C C . ASN A 1 82 ? 18.187 9.277 -28.271 1.00 76.62 82 ASN A C 1
ATOM 633 O O . ASN A 1 82 ? 18.198 9.645 -27.103 1.00 76.62 82 ASN A O 1
ATOM 637 N N . ARG A 1 83 ? 17.227 8.468 -28.745 1.00 74.12 83 ARG A N 1
ATOM 638 C CA . ARG A 1 83 ? 16.103 7.997 -27.914 1.00 74.12 83 ARG A CA 1
ATOM 639 C C . ARG A 1 83 ? 16.559 7.151 -26.728 1.00 74.12 83 ARG A C 1
ATOM 641 O O . ARG A 1 83 ? 16.040 7.316 -25.630 1.00 74.12 83 ARG A O 1
ATOM 648 N N . ILE A 1 84 ? 17.527 6.255 -26.928 1.00 75.44 84 ILE A N 1
ATOM 649 C CA . ILE A 1 84 ? 18.120 5.473 -25.833 1.00 75.44 84 ILE A CA 1
ATOM 650 C C . ILE A 1 84 ? 18.763 6.412 -24.806 1.00 75.44 84 ILE A C 1
ATOM 652 O O . ILE A 1 84 ? 18.583 6.211 -23.606 1.00 75.44 84 ILE A O 1
ATOM 656 N N . GLN A 1 85 ? 19.493 7.433 -25.263 1.00 76.75 85 GLN A N 1
ATOM 657 C CA . GLN A 1 85 ? 20.139 8.407 -24.387 1.00 76.75 85 GLN A CA 1
ATOM 658 C C . GLN A 1 85 ? 19.116 9.208 -23.569 1.00 76.75 85 GLN A C 1
ATOM 660 O O . GLN A 1 85 ? 19.290 9.330 -22.357 1.00 76.75 85 GLN A O 1
ATOM 665 N N . ASP A 1 86 ? 18.042 9.687 -24.198 1.00 78.50 86 ASP A N 1
ATOM 666 C CA . ASP A 1 86 ? 16.962 10.411 -23.519 1.00 78.50 86 ASP A CA 1
ATOM 667 C C . ASP A 1 86 ? 16.298 9.531 -22.445 1.00 78.50 86 ASP A C 1
ATOM 669 O O . ASP A 1 86 ? 16.161 9.944 -21.293 1.00 78.50 86 ASP A O 1
ATOM 673 N N . LEU A 1 87 ? 16.005 8.265 -22.767 1.00 76.31 87 LEU A N 1
ATOM 674 C CA . LEU A 1 87 ? 15.444 7.308 -21.806 1.00 76.31 87 LEU A CA 1
ATOM 675 C C . LEU A 1 87 ? 16.385 7.026 -20.625 1.00 76.31 87 LEU A C 1
ATOM 677 O O . LEU A 1 87 ? 15.916 6.809 -19.508 1.00 76.31 87 LEU A O 1
ATOM 681 N N . PHE A 1 88 ? 17.705 7.021 -20.838 1.00 73.56 88 PHE A N 1
ATOM 682 C CA . PHE A 1 88 ? 18.673 6.890 -19.745 1.00 73.56 88 PHE A CA 1
ATOM 683 C C . PHE A 1 88 ? 18.684 8.113 -18.828 1.00 73.56 88 PHE A C 1
ATOM 685 O O . PHE A 1 88 ? 18.785 7.949 -17.611 1.00 73.56 88 PHE A O 1
ATOM 692 N N . VAL A 1 89 ? 18.578 9.318 -19.395 1.00 79.50 89 VAL A N 1
ATOM 693 C CA . VAL A 1 89 ? 18.479 10.562 -18.620 1.00 79.50 89 VAL A CA 1
ATOM 694 C C . VAL A 1 89 ? 17.203 10.554 -17.777 1.00 79.50 89 VAL A C 1
ATOM 696 O O . VAL A 1 89 ? 17.262 10.825 -16.576 1.00 79.50 89 VAL A O 1
ATOM 699 N N . ASP A 1 90 ? 16.072 10.161 -18.363 1.00 74.56 90 ASP A N 1
ATOM 700 C CA . ASP A 1 90 ? 14.807 10.043 -17.638 1.00 74.56 90 ASP A CA 1
ATOM 701 C C . ASP A 1 90 ? 14.864 8.966 -16.550 1.00 74.56 90 ASP A C 1
ATOM 703 O O . ASP A 1 90 ? 14.414 9.207 -15.426 1.00 74.56 90 ASP A O 1
ATOM 707 N N . LEU A 1 91 ? 15.462 7.803 -16.827 1.00 73.81 91 LEU A N 1
ATOM 708 C CA . LEU A 1 91 ? 15.642 6.743 -15.834 1.00 73.81 91 LEU A CA 1
ATOM 709 C C . LEU A 1 91 ? 16.485 7.218 -14.640 1.00 73.81 91 LEU A C 1
ATOM 711 O O . LEU A 1 91 ? 16.119 6.955 -13.492 1.00 73.81 91 LEU A O 1
ATOM 715 N N . ASP A 1 92 ? 17.591 7.927 -14.884 1.00 74.31 92 ASP A N 1
ATOM 716 C CA . ASP A 1 92 ? 18.439 8.456 -13.810 1.00 74.31 92 ASP A CA 1
ATOM 717 C C . ASP A 1 92 ? 17.697 9.521 -12.989 1.00 74.31 92 ASP A C 1
ATOM 719 O O . ASP A 1 92 ? 17.732 9.479 -11.757 1.00 74.31 92 ASP A O 1
ATOM 723 N N . LYS A 1 93 ? 16.921 10.398 -13.643 1.00 77.69 93 LYS A N 1
ATOM 724 C CA . LYS A 1 93 ? 16.050 11.373 -12.968 1.00 77.69 93 LYS A CA 1
ATOM 725 C C . LYS A 1 93 ? 15.033 10.692 -12.045 1.00 77.69 93 LYS A C 1
ATOM 727 O O . LYS A 1 93 ? 14.870 11.115 -10.899 1.00 77.69 93 LYS A O 1
ATOM 732 N N . HIS A 1 94 ? 14.371 9.629 -12.509 1.00 74.44 94 HIS A N 1
ATOM 733 C CA . HIS A 1 94 ? 13.415 8.874 -11.690 1.00 74.44 94 HIS A CA 1
ATOM 734 C C . HIS A 1 94 ? 14.108 8.171 -10.517 1.00 74.44 94 HIS A C 1
ATOM 736 O O . HIS A 1 94 ? 13.573 8.187 -9.409 1.00 74.44 94 HIS A O 1
ATOM 742 N N . ARG A 1 95 ? 15.317 7.622 -10.719 1.00 73.62 95 ARG A N 1
ATOM 743 C CA . ARG A 1 95 ? 16.111 7.019 -9.635 1.00 73.62 95 ARG A CA 1
ATOM 744 C C . ARG A 1 95 ? 16.454 8.043 -8.553 1.00 73.62 95 ARG A C 1
ATOM 746 O O . ARG A 1 95 ? 16.216 7.781 -7.379 1.00 73.62 95 ARG A O 1
ATOM 753 N N . GLN A 1 96 ? 16.969 9.210 -8.937 1.00 79.62 96 GLN A N 1
ATOM 754 C CA . GLN A 1 96 ? 17.321 10.270 -7.985 1.00 79.62 96 GLN A CA 1
ATOM 755 C C . GLN A 1 96 ? 16.095 10.743 -7.190 1.00 79.62 96 GLN A C 1
ATOM 757 O O . GLN A 1 96 ? 16.160 10.902 -5.971 1.00 79.62 96 GLN A O 1
ATOM 762 N N . MET A 1 97 ? 14.953 10.919 -7.864 1.00 77.56 97 MET A N 1
ATOM 763 C CA . MET A 1 97 ? 13.704 11.291 -7.199 1.00 77.56 97 MET A CA 1
ATOM 764 C C . MET A 1 97 ? 13.233 10.206 -6.223 1.00 77.56 97 MET A C 1
ATOM 766 O O . MET A 1 97 ? 12.827 10.527 -5.106 1.00 77.56 97 MET A O 1
ATOM 770 N N . TYR A 1 98 ? 13.336 8.933 -6.615 1.00 83.06 98 TYR A N 1
ATOM 771 C CA . TYR A 1 98 ? 13.010 7.797 -5.756 1.00 83.06 98 TYR A CA 1
ATOM 772 C C . TYR A 1 98 ? 13.883 7.772 -4.496 1.00 83.06 98 TYR A C 1
ATOM 774 O O . TYR A 1 98 ? 13.359 7.622 -3.396 1.00 83.06 98 TYR A O 1
ATOM 782 N N . GLU A 1 99 ? 15.198 7.969 -4.623 1.00 83.00 99 GLU A N 1
ATOM 783 C CA . GLU A 1 99 ? 16.125 7.986 -3.483 1.00 83.00 99 GLU A CA 1
ATOM 784 C C . GLU A 1 99 ? 15.760 9.076 -2.465 1.00 83.00 99 GLU A C 1
ATOM 786 O O . GLU A 1 99 ? 15.641 8.796 -1.269 1.00 83.00 99 GLU A O 1
ATOM 791 N N . VAL A 1 100 ? 15.523 10.307 -2.930 1.00 84.75 100 VAL A N 1
ATOM 792 C CA . VAL A 1 100 ? 15.143 11.430 -2.057 1.00 84.75 100 VAL A CA 1
ATOM 793 C C . VAL A 1 100 ? 13.799 11.165 -1.381 1.00 84.75 100 VAL A C 1
ATOM 795 O O . VAL A 1 100 ? 13.668 11.321 -0.165 1.00 84.75 100 VAL A O 1
ATOM 798 N N . LEU A 1 101 ? 12.801 10.735 -2.152 1.00 85.31 101 LEU A N 1
ATOM 799 C CA . LEU A 1 101 ? 11.461 10.487 -1.637 1.00 85.31 101 LEU A CA 1
ATOM 800 C C . LEU A 1 101 ? 11.428 9.297 -0.670 1.00 85.31 101 LEU A C 1
ATOM 802 O O . LEU A 1 101 ? 10.700 9.330 0.318 1.00 85.31 101 LEU A O 1
ATOM 806 N N . SER A 1 102 ? 12.262 8.280 -0.895 1.00 84.94 102 SER A N 1
ATOM 807 C CA . SER A 1 102 ? 12.386 7.126 -0.003 1.00 84.94 102 SER A CA 1
ATOM 808 C C . SER A 1 102 ? 12.892 7.546 1.373 1.00 84.94 102 SER A C 1
ATOM 810 O O . SER A 1 102 ? 12.403 7.033 2.377 1.00 84.94 102 SER A O 1
ATOM 812 N N . GLN A 1 103 ? 13.829 8.494 1.448 1.00 87.25 103 GLN A N 1
ATOM 813 C CA . GLN A 1 103 ? 14.295 9.028 2.731 1.00 87.25 103 GLN A CA 1
ATOM 814 C C . GLN A 1 103 ? 13.190 9.806 3.455 1.00 87.25 103 GLN A C 1
ATOM 816 O O . GLN A 1 103 ? 13.016 9.663 4.665 1.00 87.25 103 GLN A O 1
ATOM 821 N N . GLN A 1 104 ? 12.402 10.593 2.720 1.00 83.25 104 GLN A N 1
ATOM 822 C CA . GLN A 1 104 ? 11.272 11.330 3.294 1.00 83.25 104 GLN A CA 1
ATOM 823 C C . GLN A 1 104 ? 10.156 10.402 3.775 1.00 83.25 104 GLN A C 1
ATOM 825 O O . GLN A 1 104 ? 9.605 10.616 4.853 1.00 83.25 104 GLN A O 1
ATOM 830 N N . TYR A 1 105 ? 9.865 9.341 3.020 1.00 90.12 105 TYR A N 1
ATOM 831 C CA . TYR A 1 105 ? 8.941 8.295 3.438 1.00 90.12 105 TYR A CA 1
ATOM 832 C C . TYR A 1 105 ? 9.386 7.653 4.752 1.00 90.12 105 TYR A C 1
ATOM 834 O O . TYR A 1 105 ? 8.575 7.533 5.665 1.00 90.12 105 TYR A O 1
ATOM 842 N N . LEU A 1 106 ? 10.669 7.294 4.887 1.00 89.75 106 LEU A N 1
ATOM 843 C CA . LEU A 1 106 ? 11.193 6.712 6.127 1.00 89.75 106 LEU A CA 1
ATOM 844 C C . LEU A 1 106 ? 11.016 7.664 7.315 1.00 89.75 106 LEU A C 1
ATOM 846 O O . LEU A 1 106 ? 10.519 7.248 8.359 1.00 89.75 106 LEU A O 1
ATOM 850 N N . GLN A 1 107 ? 11.334 8.949 7.144 1.00 87.94 107 GLN A N 1
ATOM 851 C CA . GLN A 1 107 ? 11.124 9.957 8.189 1.00 87.94 107 GLN A CA 1
ATOM 852 C C . GLN A 1 107 ? 9.643 10.104 8.562 1.00 87.94 107 GLN A C 1
ATOM 854 O O . GLN A 1 107 ? 9.300 10.118 9.746 1.00 87.94 107 GLN A O 1
ATOM 859 N N . ALA A 1 108 ? 8.754 10.188 7.569 1.00 87.56 108 ALA A N 1
ATOM 860 C CA . ALA A 1 108 ? 7.315 10.257 7.800 1.00 87.56 108 ALA A CA 1
ATOM 861 C C . ALA A 1 108 ? 6.800 8.997 8.511 1.00 87.56 108 ALA A C 1
ATOM 863 O O . ALA A 1 108 ? 6.001 9.110 9.439 1.00 87.56 108 ALA A O 1
ATOM 864 N N . ASN A 1 109 ? 7.295 7.813 8.138 1.00 90.69 109 ASN A N 1
ATOM 865 C CA . ASN A 1 109 ? 6.922 6.549 8.761 1.00 90.69 109 ASN A CA 1
ATOM 866 C C . ASN A 1 109 ? 7.404 6.454 10.217 1.00 90.69 109 ASN A C 1
ATOM 868 O O . ASN A 1 109 ? 6.639 6.052 11.085 1.00 90.69 109 ASN A O 1
ATOM 872 N N . GLU A 1 110 ? 8.624 6.896 10.530 1.00 90.06 110 GLU A N 1
ATOM 873 C CA . GLU A 1 110 ? 9.102 6.937 11.920 1.00 90.06 110 GLU A CA 1
ATOM 874 C C . GLU A 1 110 ? 8.251 7.862 12.803 1.00 90.06 110 GLU A C 1
ATOM 876 O O . GLU A 1 110 ? 7.982 7.560 13.969 1.00 90.06 110 GLU A O 1
ATOM 881 N N . ILE A 1 111 ? 7.837 9.016 12.270 1.00 89.25 111 ILE A N 1
ATOM 882 C CA . ILE A 1 111 ? 6.942 9.937 12.981 1.00 89.25 111 ILE A CA 1
ATOM 883 C C . ILE A 1 111 ? 5.561 9.296 13.139 1.00 89.25 111 ILE A C 1
ATOM 885 O O . ILE A 1 111 ? 4.990 9.353 14.229 1.00 89.25 111 ILE A O 1
ATOM 889 N N . TYR A 1 112 ? 5.052 8.665 12.080 1.00 92.62 112 TYR A N 1
ATOM 890 C CA . TYR A 1 112 ? 3.785 7.943 12.085 1.00 92.62 112 TYR A CA 1
ATOM 891 C C . TYR A 1 112 ? 3.765 6.860 13.166 1.00 92.62 112 TYR A C 1
ATOM 893 O O . TYR A 1 112 ? 2.853 6.850 13.985 1.00 92.62 112 TYR A O 1
ATOM 901 N N . GLU A 1 113 ? 4.789 6.008 13.242 1.00 91.12 113 GLU A N 1
ATOM 902 C CA . GLU A 1 113 ? 4.894 4.945 14.250 1.00 91.12 113 GLU A CA 1
ATOM 903 C C . GLU A 1 113 ? 4.926 5.504 15.678 1.00 91.12 113 GLU A C 1
ATOM 905 O O . GLU A 1 113 ? 4.249 4.991 16.571 1.00 91.12 113 GLU A O 1
ATOM 910 N N . LYS A 1 114 ? 5.657 6.603 15.905 1.00 91.12 114 LYS A N 1
ATOM 911 C CA . LYS A 1 114 ? 5.690 7.276 17.215 1.00 91.12 114 LYS A CA 1
ATOM 912 C C . LYS A 1 114 ? 4.326 7.852 17.595 1.00 91.12 114 LYS A C 1
ATOM 914 O O . LYS A 1 114 ? 3.897 7.690 18.738 1.00 91.12 114 LYS A O 1
ATOM 919 N N . GLN A 1 115 ? 3.645 8.519 16.664 1.00 91.12 115 GLN A N 1
ATOM 920 C CA . GLN A 1 115 ? 2.315 9.087 16.905 1.00 91.12 115 GLN A CA 1
ATOM 921 C C . GLN A 1 115 ? 1.247 8.005 17.072 1.00 91.12 115 GLN A C 1
ATOM 923 O O . GLN A 1 115 ? 0.354 8.157 17.908 1.00 91.12 115 GLN A O 1
ATOM 928 N N . LEU A 1 116 ? 1.364 6.899 16.335 1.00 92.62 116 LEU A N 1
ATOM 929 C CA . LEU A 1 116 ? 0.521 5.723 16.497 1.00 92.62 116 LEU A CA 1
ATOM 930 C C . LEU A 1 116 ? 0.678 5.163 17.908 1.00 92.62 116 LEU A C 1
ATOM 932 O O . LEU A 1 116 ? -0.315 5.045 18.618 1.00 92.62 116 LEU A O 1
ATOM 936 N N . LEU A 1 117 ? 1.912 4.929 18.365 1.00 91.12 117 LEU A N 1
ATOM 937 C CA . LEU A 1 117 ? 2.184 4.427 19.713 1.00 91.12 117 LEU A CA 1
ATOM 938 C C . LEU A 1 117 ? 1.598 5.340 20.803 1.00 91.12 117 LEU A C 1
ATOM 940 O O . LEU A 1 117 ? 0.956 4.860 21.736 1.00 91.12 117 LEU A O 1
ATOM 944 N N . GLN A 1 118 ? 1.776 6.657 20.678 1.00 89.75 118 GLN A N 1
ATOM 945 C CA . GLN A 1 118 ? 1.193 7.630 21.610 1.00 89.75 118 GLN A CA 1
ATOM 946 C C . GLN A 1 118 ? -0.339 7.605 21.586 1.00 89.75 118 GLN A C 1
ATOM 948 O O . GLN A 1 118 ? -0.985 7.678 22.629 1.00 89.75 118 GLN A O 1
ATOM 953 N N . THR A 1 119 ? -0.931 7.481 20.400 1.00 87.56 119 THR A N 1
ATOM 954 C CA . THR A 1 119 ? -2.384 7.405 20.238 1.00 87.56 119 THR A CA 1
ATOM 955 C C . THR A 1 119 ? -2.934 6.118 20.846 1.00 87.56 119 THR A C 1
ATOM 957 O O . THR A 1 119 ? -3.922 6.172 21.579 1.00 87.56 119 THR A O 1
ATOM 960 N N . MET A 1 120 ? -2.253 4.987 20.643 1.00 88.75 120 MET A N 1
ATOM 961 C CA . MET A 1 120 ? -2.606 3.700 21.244 1.00 88.75 120 MET A CA 1
ATOM 962 C C . MET A 1 120 ? -2.592 3.755 22.779 1.00 88.75 120 MET A C 1
ATOM 964 O O . MET A 1 120 ? -3.434 3.133 23.411 1.00 88.75 120 MET A O 1
ATOM 968 N N . GLN A 1 121 ? -1.728 4.559 23.406 1.00 86.38 121 GLN A N 1
ATOM 969 C CA . GLN A 1 121 ? -1.736 4.738 24.869 1.00 86.38 121 GLN A CA 1
ATOM 970 C C . GLN A 1 121 ? -2.965 5.507 25.390 1.00 86.38 121 GLN A C 1
ATOM 972 O O . GLN A 1 121 ? -3.345 5.352 26.549 1.00 86.38 121 GLN A O 1
ATOM 977 N N . ILE A 1 122 ? -3.607 6.332 24.555 1.00 84.19 122 ILE A N 1
ATOM 978 C CA . ILE A 1 122 ? -4.773 7.138 24.952 1.00 84.19 122 ILE A CA 1
ATOM 979 C C . ILE A 1 122 ? -6.072 6.327 24.862 1.00 84.19 122 ILE A C 1
ATOM 981 O O . ILE A 1 122 ? -7.002 6.563 25.636 1.00 84.19 122 ILE A O 1
ATOM 985 N N . ILE A 1 123 ? -6.146 5.365 23.939 1.00 84.00 123 ILE A N 1
ATOM 986 C CA . ILE A 1 123 ? -7.361 4.582 23.674 1.00 84.00 123 ILE A CA 1
ATOM 987 C C . ILE A 1 123 ? -7.850 3.818 24.919 1.00 84.00 123 ILE A C 1
ATOM 989 O O . ILE A 1 123 ? -9.020 3.989 25.263 1.00 84.00 123 ILE A O 1
ATOM 993 N N . PRO A 1 124 ? -7.011 3.072 25.669 1.00 84.25 124 PRO A N 1
ATOM 994 C CA . PRO A 1 124 ? -7.445 2.398 26.893 1.00 84.25 124 PRO A CA 1
ATOM 995 C C . PRO A 1 124 ? -8.022 3.358 27.934 1.00 84.25 124 PRO A C 1
ATOM 997 O O . PRO A 1 124 ? -9.006 3.037 28.588 1.00 84.25 124 PRO A O 1
ATOM 1000 N N . ILE A 1 125 ? -7.466 4.568 28.059 1.00 84.50 125 ILE A N 1
ATOM 1001 C CA . ILE A 1 125 ? -7.955 5.586 29.003 1.00 84.50 125 ILE A CA 1
ATOM 1002 C C . ILE A 1 125 ? -9.351 6.078 28.602 1.00 84.50 125 ILE A C 1
ATOM 1004 O O . ILE A 1 125 ? -10.185 6.356 29.465 1.00 84.50 125 ILE A O 1
ATOM 1008 N N . LEU A 1 126 ? -9.610 6.210 27.298 1.00 82.75 126 LEU A N 1
ATOM 1009 C CA . LEU A 1 126 ? -10.932 6.565 26.785 1.00 82.75 126 LEU A CA 1
ATOM 1010 C C . LEU A 1 126 ? -11.929 5.427 27.008 1.00 82.75 126 LEU A C 1
ATOM 1012 O O . LEU A 1 126 ? -13.025 5.675 27.502 1.00 82.75 126 LEU A O 1
ATOM 1016 N N . LEU A 1 127 ? -11.525 4.190 26.716 1.00 84.06 127 LEU A N 1
ATOM 1017 C CA . LEU A 1 127 ? -12.353 2.996 26.878 1.00 84.06 127 LEU A CA 1
ATOM 1018 C C . LEU A 1 127 ? -12.670 2.691 28.347 1.00 84.06 127 LEU A C 1
ATOM 1020 O O . LEU A 1 127 ? -13.800 2.324 28.658 1.00 84.06 127 LEU A O 1
ATOM 1024 N N . ALA A 1 128 ? -11.740 2.948 29.268 1.00 84.25 128 ALA A N 1
ATOM 1025 C CA . ALA A 1 128 ? -11.948 2.768 30.705 1.00 84.25 128 ALA A CA 1
ATOM 1026 C C . ALA A 1 128 ? -13.073 3.646 31.277 1.00 84.25 128 ALA A C 1
ATOM 1028 O O . ALA A 1 128 ? -13.645 3.332 32.318 1.00 84.25 128 ALA A O 1
ATOM 1029 N N . LYS A 1 129 ? -13.409 4.748 30.597 1.00 83.62 129 LYS A N 1
ATOM 1030 C CA . LYS A 1 129 ? -14.516 5.641 30.974 1.00 83.62 129 LYS A CA 1
ATOM 1031 C C . LYS A 1 129 ? -15.862 5.193 30.410 1.00 83.62 129 LYS A C 1
ATOM 1033 O O . LYS A 1 129 ? -16.864 5.871 30.623 1.00 83.62 129 LYS A O 1
ATOM 1038 N N . THR A 1 130 ? -15.889 4.090 29.670 1.00 82.88 130 THR A N 1
ATOM 1039 C CA . THR A 1 130 ? -17.099 3.564 29.045 1.00 82.88 130 THR A CA 1
ATOM 1040 C C . THR A 1 130 ? -17.713 2.455 29.900 1.00 82.88 130 THR A C 1
ATOM 1042 O O . THR A 1 130 ? -16.984 1.718 30.570 1.00 82.88 130 THR A O 1
ATOM 1045 N N . PRO A 1 131 ? -19.042 2.253 29.835 1.00 79.88 131 PRO A N 1
ATOM 1046 C CA . PRO A 1 131 ? -19.697 1.097 30.451 1.00 79.88 131 PRO A CA 1
ATOM 1047 C C . PRO A 1 131 ? -19.190 -0.261 29.931 1.00 79.88 131 PRO A C 1
ATOM 1049 O O . PRO A 1 131 ? -19.439 -1.285 30.560 1.00 79.88 131 PRO A O 1
ATOM 1052 N N . LEU A 1 132 ? -18.470 -0.278 28.802 1.00 82.69 132 LEU A N 1
ATOM 1053 C CA . LEU A 1 132 ? -17.936 -1.486 28.175 1.00 82.69 132 LEU A CA 1
ATOM 1054 C C . LEU A 1 132 ? -16.546 -1.882 28.671 1.00 82.69 132 LEU A C 1
ATOM 1056 O O . LEU A 1 132 ? -16.041 -2.902 28.218 1.00 82.69 132 LEU A O 1
ATOM 1060 N N . ASN A 1 133 ? -15.950 -1.159 29.625 1.00 82.94 133 ASN A N 1
ATOM 1061 C CA . ASN A 1 133 ? -14.607 -1.461 30.131 1.00 82.94 133 ASN A CA 1
ATOM 1062 C C . ASN A 1 133 ? -14.437 -2.927 30.581 1.00 82.94 133 ASN A C 1
ATOM 1064 O O . ASN A 1 133 ? -13.394 -3.524 30.362 1.00 82.94 133 ASN A O 1
ATOM 1068 N N . ASN A 1 134 ? -15.482 -3.544 31.143 1.00 81.12 134 ASN A N 1
ATOM 1069 C CA . ASN A 1 134 ? -15.447 -4.953 31.565 1.00 81.12 134 ASN A CA 1
ATOM 1070 C C . ASN A 1 134 ? -15.447 -5.948 30.387 1.00 81.12 134 ASN A C 1
ATOM 1072 O O . ASN A 1 134 ? -15.129 -7.120 30.564 1.00 81.12 134 ASN A O 1
ATOM 1076 N N . MET A 1 135 ? -15.841 -5.492 29.197 1.00 81.94 135 MET A N 1
ATOM 1077 C CA . MET A 1 135 ? -15.763 -6.233 27.938 1.00 81.94 135 MET A CA 1
ATOM 1078 C C . MET A 1 135 ? -14.512 -5.859 27.135 1.00 81.94 135 MET A C 1
ATOM 1080 O O . MET A 1 135 ? -14.182 -6.556 26.180 1.00 81.94 135 MET A O 1
ATOM 1084 N N . THR A 1 136 ? -13.814 -4.780 27.477 1.00 84.75 136 THR A N 1
ATOM 1085 C CA . THR A 1 136 ? -12.612 -4.332 26.776 1.00 84.75 136 THR A CA 1
ATOM 1086 C C . THR A 1 136 ? -11.386 -5.082 27.293 1.00 84.75 136 THR A C 1
ATOM 1088 O O . THR A 1 136 ? -11.017 -4.931 28.452 1.00 84.75 136 THR A O 1
ATOM 1091 N N . ASN A 1 137 ? -10.716 -5.845 26.427 1.00 85.06 137 ASN A N 1
ATOM 1092 C CA . ASN A 1 137 ? -9.414 -6.446 26.736 1.00 85.06 137 ASN A CA 1
ATOM 1093 C C . ASN A 1 137 ? -8.301 -5.808 25.873 1.00 85.06 137 ASN A C 1
ATOM 1095 O O . ASN A 1 137 ? -8.568 -4.994 24.986 1.00 85.06 137 ASN A O 1
ATOM 1099 N N . GLU A 1 138 ? -7.040 -6.166 26.142 1.00 83.81 138 GLU A N 1
ATOM 1100 C CA . GLU A 1 138 ? -5.866 -5.659 25.402 1.00 83.81 138 GLU A CA 1
ATOM 1101 C C . GLU A 1 138 ? -5.870 -6.033 23.906 1.00 83.81 138 GLU A C 1
ATOM 1103 O O . GLU A 1 138 ? -5.268 -5.339 23.086 1.00 83.81 138 GLU A O 1
ATOM 1108 N N . ASP A 1 139 ? -6.590 -7.091 23.532 1.00 87.56 139 ASP A N 1
ATOM 1109 C CA . ASP A 1 139 ? -6.784 -7.538 22.149 1.00 87.56 139 ASP A CA 1
ATOM 1110 C C . ASP A 1 139 ? -7.460 -6.476 21.263 1.00 87.56 139 ASP A C 1
ATOM 1112 O O . ASP A 1 139 ? -7.090 -6.336 20.100 1.00 87.56 139 ASP A O 1
ATOM 1116 N N . LEU A 1 140 ? -8.371 -5.652 21.797 1.00 89.81 140 LEU A N 1
ATOM 1117 C CA . LEU A 1 140 ? -8.961 -4.543 21.039 1.00 89.81 140 LEU A CA 1
ATOM 1118 C C . LEU A 1 140 ? -7.892 -3.540 20.601 1.00 89.81 140 LEU A C 1
ATOM 1120 O O . LEU A 1 140 ? -7.901 -3.066 19.466 1.00 89.81 140 LEU A O 1
ATOM 1124 N N . LEU A 1 141 ? -6.945 -3.232 21.491 1.00 90.25 141 LEU A N 1
ATOM 1125 C CA . LEU A 1 141 ? -5.843 -2.334 21.162 1.00 90.25 141 LEU A CA 1
ATOM 1126 C C . LEU A 1 141 ? -4.930 -2.960 20.106 1.00 90.25 141 LEU A C 1
ATOM 1128 O O . LEU A 1 141 ? -4.462 -2.262 19.208 1.00 90.25 141 LEU A O 1
ATOM 1132 N N . HIS A 1 142 ? -4.717 -4.274 20.184 1.00 91.25 142 HIS A N 1
ATOM 1133 C CA . HIS A 1 142 ? -3.981 -5.011 19.166 1.00 91.25 142 HIS A CA 1
ATOM 1134 C C . HIS A 1 142 ? -4.671 -4.950 17.797 1.00 91.25 142 HIS A C 1
ATOM 1136 O O . HIS A 1 142 ? -3.992 -4.699 16.802 1.00 91.25 142 HIS A O 1
ATOM 1142 N N . HIS A 1 143 ? -5.997 -5.096 17.736 1.00 93.12 143 HIS A N 1
ATOM 1143 C CA . HIS A 1 143 ? -6.774 -4.987 16.495 1.00 93.12 143 HIS A CA 1
ATOM 1144 C C . HIS A 1 143 ? -6.706 -3.594 15.886 1.00 93.12 143 HIS A C 1
ATOM 1146 O O . HIS A 1 143 ? -6.411 -3.453 14.699 1.00 93.12 143 HIS A O 1
ATOM 1152 N N . VAL A 1 144 ? -6.900 -2.554 16.701 1.00 91.44 144 VAL A N 1
ATOM 1153 C CA . VAL A 1 144 ? -6.787 -1.167 16.232 1.00 91.44 144 VAL A CA 1
ATOM 1154 C C . VAL A 1 144 ? -5.362 -0.876 15.764 1.00 91.44 144 VAL A C 1
ATOM 1156 O O . VAL A 1 144 ? -5.178 -0.308 14.694 1.00 91.44 144 VAL A O 1
ATOM 1159 N N . ASN A 1 145 ? -4.335 -1.298 16.503 1.00 91.88 145 ASN A N 1
ATOM 1160 C CA . ASN A 1 145 ? -2.952 -1.114 16.070 1.00 91.88 145 ASN A CA 1
ATOM 1161 C C . ASN A 1 145 ? -2.663 -1.858 14.757 1.00 91.88 145 ASN A C 1
ATOM 1163 O O . ASN A 1 145 ? -2.069 -1.286 13.846 1.00 91.88 145 ASN A O 1
ATOM 1167 N N . SER A 1 146 ? -3.125 -3.105 14.641 1.00 91.62 146 SER A N 1
ATOM 1168 C CA . SER A 1 146 ? -2.959 -3.929 13.441 1.00 91.62 146 SER A CA 1
ATOM 1169 C C . SER A 1 146 ? -3.620 -3.298 12.221 1.00 91.62 146 SER A C 1
ATOM 1171 O O . SER A 1 146 ? -3.061 -3.352 11.129 1.00 91.62 146 SER A O 1
ATOM 1173 N N . LEU A 1 147 ? -4.759 -2.626 12.395 1.00 93.06 147 LEU A N 1
ATOM 1174 C CA . LEU A 1 147 ? -5.417 -1.875 11.328 1.00 93.06 147 LEU A CA 1
ATOM 1175 C C . LEU A 1 147 ? -4.488 -0.805 10.726 1.00 93.06 147 LEU A C 1
ATOM 1177 O O . LEU A 1 147 ? -4.344 -0.714 9.511 1.00 93.06 147 LEU A O 1
ATOM 1181 N N . PHE A 1 148 ? -3.793 -0.044 11.574 1.00 93.12 148 PHE A N 1
ATOM 1182 C CA . PHE A 1 148 ? -2.913 1.054 11.153 1.00 93.12 148 PHE A CA 1
ATOM 1183 C C . PHE A 1 148 ? -1.514 0.622 10.696 1.00 93.12 148 PHE A C 1
ATOM 1185 O O . PHE A 1 148 ? -0.799 1.437 10.102 1.00 93.12 148 PHE A O 1
ATOM 1192 N N . THR A 1 149 ? -1.105 -0.617 10.974 1.00 90.31 149 THR A N 1
ATOM 1193 C CA . THR A 1 149 ? 0.173 -1.178 10.507 1.00 90.31 149 THR A CA 1
ATOM 1194 C C . THR A 1 149 ? 0.025 -2.033 9.252 1.00 90.31 149 THR A C 1
ATOM 1196 O O . THR A 1 149 ? 0.983 -2.145 8.490 1.00 90.31 149 THR A O 1
ATOM 1199 N N . SER A 1 150 ? -1.152 -2.618 9.015 1.00 89.06 150 SER A N 1
ATOM 1200 C CA . SER A 1 150 ? -1.407 -3.503 7.869 1.00 89.06 150 SER A CA 1
ATOM 1201 C C . SER A 1 150 ? -2.038 -2.806 6.662 1.00 89.06 150 SER A C 1
ATOM 1203 O O . SER A 1 150 ? -1.926 -3.316 5.548 1.00 89.06 150 SER A O 1
ATOM 1205 N N . MET A 1 151 ? -2.673 -1.646 6.853 1.00 90.56 151 MET A N 1
ATOM 1206 C CA . MET A 1 151 ? -3.406 -0.937 5.801 1.00 90.56 151 MET A CA 1
ATOM 1207 C C . MET A 1 151 ? -2.893 0.499 5.600 1.00 90.56 151 MET A C 1
ATOM 1209 O O . MET A 1 151 ? -2.293 1.081 6.514 1.00 90.56 151 MET A O 1
ATOM 1213 N N . PRO A 1 152 ? -3.137 1.106 4.418 1.00 92.75 152 PRO A N 1
ATOM 1214 C CA . PRO A 1 152 ? -2.985 2.547 4.234 1.00 92.75 152 PRO A CA 1
ATOM 1215 C C . PRO A 1 152 ? -3.780 3.307 5.296 1.00 92.75 152 PRO A C 1
ATOM 1217 O O . PRO A 1 152 ? -4.884 2.897 5.661 1.00 92.75 152 PRO A O 1
ATOM 1220 N N . TYR A 1 153 ? -3.236 4.420 5.785 1.00 94.19 153 TYR A N 1
ATOM 1221 C CA . TYR A 1 153 ? -3.871 5.238 6.817 1.00 94.19 153 TYR A CA 1
ATOM 1222 C C . TYR A 1 153 ? -5.300 5.653 6.440 1.00 94.19 153 TYR A C 1
ATOM 1224 O O . TYR A 1 153 ? -6.197 5.569 7.278 1.00 94.19 153 TYR A O 1
ATOM 1232 N N . SER A 1 154 ? -5.521 6.064 5.189 1.00 91.00 154 SER A N 1
ATOM 1233 C CA . SER A 1 154 ? -6.852 6.456 4.693 1.00 91.00 154 SER A CA 1
ATOM 1234 C C . SER A 1 154 ? -7.897 5.338 4.822 1.00 91.00 154 SER A C 1
ATOM 1236 O O . SER A 1 154 ? -9.000 5.570 5.303 1.00 91.00 154 SER A O 1
ATOM 1238 N N . THR A 1 155 ? -7.541 4.102 4.476 1.00 92.94 155 THR A N 1
ATOM 1239 C CA . THR A 1 155 ? -8.425 2.938 4.637 1.00 92.94 155 THR A CA 1
ATOM 1240 C C . THR A 1 155 ? -8.579 2.545 6.106 1.00 92.94 155 THR A C 1
ATOM 1242 O O . THR A 1 155 ? -9.683 2.245 6.567 1.00 92.94 155 THR A O 1
ATOM 1245 N N . ALA A 1 156 ? -7.476 2.577 6.858 1.00 93.94 156 ALA A N 1
ATOM 1246 C CA . ALA A 1 156 ? -7.462 2.235 8.272 1.00 93.94 156 ALA A CA 1
ATOM 1247 C C . ALA A 1 156 ? -8.390 3.156 9.073 1.00 93.94 156 ALA A C 1
ATOM 1249 O O . ALA A 1 156 ? -9.200 2.669 9.856 1.00 93.94 156 ALA A O 1
ATOM 1250 N N . ILE A 1 157 ? -8.335 4.476 8.850 1.00 94.19 157 ILE A N 1
ATOM 1251 C CA . ILE A 1 157 ? -9.150 5.432 9.607 1.00 94.19 157 ILE A CA 1
ATOM 1252 C C . ILE A 1 157 ? -10.650 5.252 9.354 1.00 94.19 157 ILE A C 1
ATOM 1254 O O . ILE A 1 157 ? -11.448 5.419 10.277 1.00 94.19 157 ILE A O 1
ATOM 1258 N N . ASP A 1 158 ? -11.042 4.873 8.138 1.00 92.56 158 ASP A N 1
ATOM 1259 C CA . ASP A 1 158 ? -12.444 4.625 7.806 1.00 92.56 158 ASP A CA 1
ATOM 1260 C C . ASP A 1 158 ? -12.977 3.327 8.409 1.00 92.56 158 ASP A C 1
ATOM 1262 O O . ASP A 1 158 ? -14.133 3.280 8.829 1.00 92.56 158 ASP A O 1
ATOM 1266 N N . SER A 1 159 ? -12.106 2.335 8.578 1.00 94.12 159 SER A N 1
ATOM 1267 C CA . SER A 1 159 ? -12.457 1.022 9.124 1.00 94.12 159 SER A CA 1
ATOM 1268 C C . SER A 1 159 ? -12.481 0.978 10.660 1.00 94.12 159 SER A C 1
ATOM 1270 O O . SER A 1 159 ? -12.975 0.010 11.234 1.00 94.12 159 SER A O 1
ATOM 1272 N N . VAL A 1 160 ? -11.975 2.010 11.359 1.00 92.88 160 VAL A N 1
ATOM 1273 C CA . VAL A 1 160 ? -11.890 2.030 12.838 1.00 92.88 160 VAL A CA 1
ATOM 1274 C C . VAL A 1 160 ? -13.234 1.719 13.485 1.00 92.88 160 VAL A C 1
ATOM 1276 O O . VAL A 1 160 ? -13.309 0.847 14.345 1.00 92.88 160 VAL A O 1
ATOM 1279 N N . ASN A 1 161 ? -14.291 2.425 13.083 1.00 92.69 161 ASN A N 1
ATOM 1280 C CA . ASN A 1 161 ? -15.610 2.272 13.693 1.00 92.69 161 ASN A CA 1
ATOM 1281 C C . ASN A 1 161 ? -16.120 0.829 13.532 1.00 92.69 161 ASN A C 1
ATOM 1283 O O . ASN A 1 161 ? -16.501 0.192 14.514 1.00 92.69 161 ASN A O 1
ATOM 1287 N N . GLN A 1 162 ? -15.996 0.268 12.327 1.00 93.50 162 GLN A N 1
ATOM 1288 C CA . GLN A 1 162 ? -16.378 -1.113 12.047 1.00 93.50 162 GLN A CA 1
ATOM 1289 C C . GLN A 1 162 ? -15.589 -2.114 12.899 1.00 93.50 162 GLN A C 1
ATOM 1291 O O . GLN A 1 162 ? -16.191 -3.000 13.493 1.00 93.50 162 GLN A O 1
ATOM 1296 N N . VAL A 1 163 ? -14.272 -1.947 13.053 1.00 94.19 163 VAL A N 1
ATOM 1297 C CA . VAL A 1 163 ? -13.459 -2.831 13.909 1.00 94.19 163 VAL A CA 1
ATOM 1298 C C . VAL A 1 163 ? -13.910 -2.770 15.372 1.00 94.19 163 VAL A C 1
ATOM 1300 O O . VAL A 1 163 ? -14.071 -3.813 16.008 1.00 94.19 163 VAL A O 1
ATOM 1303 N N . ILE A 1 164 ? -14.166 -1.571 15.908 1.00 92.38 164 ILE A N 1
ATOM 1304 C CA . ILE A 1 164 ? -14.664 -1.402 17.283 1.00 92.38 164 ILE A CA 1
ATOM 1305 C C . ILE A 1 164 ? -16.035 -2.071 17.445 1.00 92.38 164 ILE A C 1
ATOM 1307 O O . ILE A 1 164 ? -16.248 -2.842 18.381 1.00 92.38 164 ILE A O 1
ATOM 1311 N N . LYS A 1 165 ? -16.962 -1.808 16.524 1.00 91.75 165 LYS A N 1
ATOM 1312 C CA . LYS A 1 165 ? -18.312 -2.376 16.538 1.00 91.75 165 LYS A CA 1
ATOM 1313 C C . LYS A 1 165 ? -18.282 -3.899 16.433 1.00 91.75 165 LYS A C 1
ATOM 1315 O O . LYS A 1 165 ? -18.867 -4.577 17.274 1.00 91.75 165 LYS A O 1
ATOM 1320 N N . GLY A 1 166 ? -17.552 -4.431 15.458 1.00 92.69 166 GLY A N 1
ATOM 1321 C CA . GLY A 1 166 ? -17.381 -5.862 15.231 1.00 92.69 166 GLY A CA 1
ATOM 1322 C C . GLY A 1 166 ? -16.810 -6.588 16.441 1.00 92.69 166 GLY A C 1
ATOM 1323 O O . GLY A 1 166 ? -17.317 -7.641 16.819 1.00 92.69 166 GLY A O 1
ATOM 1324 N N . TYR A 1 167 ? -15.827 -5.985 17.114 1.00 94.06 167 TYR A N 1
ATOM 1325 C CA . TYR A 1 167 ? -15.240 -6.530 18.337 1.00 94.06 167 TYR A CA 1
ATOM 1326 C C . TYR A 1 167 ? -16.279 -6.735 19.443 1.00 94.06 167 TYR A C 1
ATOM 1328 O O . TYR A 1 167 ? -16.385 -7.821 20.020 1.00 94.06 167 TYR A O 1
ATOM 1336 N N . TYR A 1 168 ? -17.073 -5.705 19.742 1.00 91.94 168 TYR A N 1
ATOM 1337 C CA . TYR A 1 168 ? -18.066 -5.806 20.810 1.00 91.94 168 TYR A CA 1
ATOM 1338 C C . TYR A 1 168 ? -19.270 -6.661 20.409 1.00 91.94 168 TYR A C 1
ATOM 1340 O O . TYR A 1 168 ? -19.809 -7.358 21.267 1.00 91.94 168 TYR A O 1
ATOM 1348 N N . LEU A 1 169 ? -19.657 -6.678 19.128 1.00 91.50 169 LEU A N 1
ATOM 1349 C CA . LEU A 1 169 ? -20.678 -7.599 18.622 1.00 91.50 169 LEU A CA 1
ATOM 1350 C C . LEU A 1 169 ? -20.227 -9.058 18.731 1.00 91.50 169 LEU A C 1
ATOM 1352 O O . LEU A 1 169 ? -21.007 -9.893 19.189 1.00 91.50 169 LEU A O 1
ATOM 1356 N N . ALA A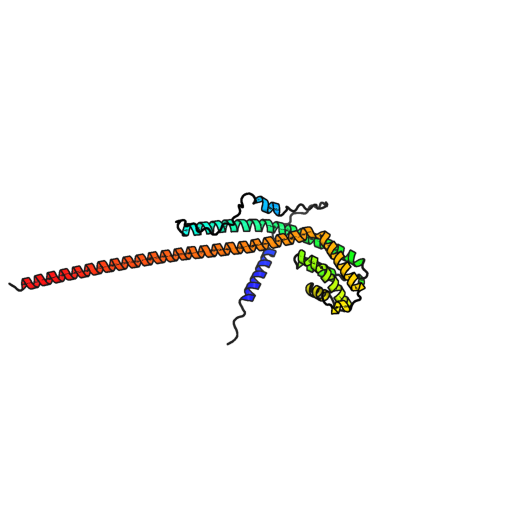 1 170 ? -18.976 -9.365 18.380 1.00 91.88 170 ALA A N 1
ATOM 1357 C CA . ALA A 1 170 ? -18.401 -10.695 18.554 1.00 91.88 170 ALA A CA 1
ATOM 1358 C C . ALA A 1 170 ? -18.481 -11.127 20.026 1.00 91.88 170 ALA A C 1
ATOM 1360 O O . ALA A 1 170 ? -19.062 -12.172 20.330 1.00 91.88 170 ALA A O 1
ATOM 1361 N N . LYS A 1 171 ? -18.027 -10.270 20.955 1.00 91.19 171 LYS A N 1
ATOM 1362 C CA . LYS A 1 171 ? -18.104 -10.557 22.398 1.00 91.19 171 LYS A CA 1
ATOM 1363 C C . LYS A 1 171 ? -19.525 -10.738 22.909 1.00 91.19 171 LYS A C 1
ATOM 1365 O O . LYS A 1 171 ? -19.776 -11.672 23.666 1.00 91.19 171 LYS A O 1
ATOM 1370 N N . ALA A 1 172 ? -20.447 -9.863 22.516 1.00 88.81 172 ALA A N 1
ATOM 1371 C CA . ALA A 1 172 ? -21.841 -9.948 22.942 1.00 88.81 172 ALA A CA 1
ATOM 1372 C C . ALA A 1 172 ? -22.503 -11.263 22.497 1.00 88.81 172 ALA A C 1
ATOM 1374 O O . ALA A 1 172 ? -23.382 -11.773 23.185 1.00 88.81 172 ALA A O 1
ATOM 1375 N N . ASN A 1 173 ? -22.038 -11.838 21.385 1.00 88.31 173 ASN A N 1
ATOM 1376 C CA . ASN A 1 173 ? -22.514 -13.109 20.843 1.00 88.31 173 ASN A CA 1
ATOM 1377 C C . ASN A 1 173 ? -21.654 -14.322 21.261 1.00 88.31 173 ASN A C 1
ATOM 1379 O O . ASN A 1 173 ? -21.843 -15.415 20.733 1.00 88.31 173 ASN A O 1
ATOM 1383 N N . GLY A 1 174 ? -20.723 -14.158 22.209 1.00 88.38 174 GLY A N 1
ATOM 1384 C CA . GLY A 1 174 ? -19.906 -15.253 22.746 1.00 88.38 174 GLY A CA 1
ATOM 1385 C C . GLY A 1 174 ? -18.766 -15.725 21.836 1.00 88.38 174 GLY A C 1
ATOM 1386 O O . GLY A 1 174 ? -18.204 -16.791 22.079 1.00 88.38 174 GLY A O 1
ATOM 1387 N N . VAL A 1 175 ? -18.414 -14.952 20.807 1.00 90.88 175 VAL A N 1
ATOM 1388 C CA . VAL A 1 175 ? -17.260 -15.210 19.937 1.00 90.88 175 VAL A CA 1
ATOM 1389 C C . VAL A 1 175 ? -16.024 -14.535 20.530 1.00 90.88 175 VAL A C 1
ATOM 1391 O O . VAL A 1 175 ? -16.076 -13.360 20.893 1.00 90.88 175 VAL A O 1
ATOM 1394 N N . ASP A 1 176 ? -14.911 -15.268 20.623 1.00 91.19 176 ASP A N 1
ATOM 1395 C CA . ASP A 1 176 ? -13.633 -14.742 21.113 1.00 91.19 176 ASP A CA 1
ATOM 1396 C C . ASP A 1 176 ? -12.949 -13.865 20.045 1.00 91.19 176 ASP A C 1
ATOM 1398 O O . ASP A 1 176 ? -12.449 -14.398 19.045 1.00 91.19 176 ASP A O 1
ATOM 1402 N N . PRO A 1 177 ? -12.872 -12.533 20.242 1.00 90.56 177 PRO A N 1
ATOM 1403 C CA . PRO A 1 177 ? -12.311 -11.632 19.244 1.00 90.56 177 PRO A CA 1
ATOM 1404 C C . PRO A 1 177 ? -10.798 -11.755 19.088 1.00 90.56 177 PRO A C 1
ATOM 1406 O O . PRO A 1 177 ? -10.263 -11.268 18.099 1.00 90.56 177 PRO A O 1
ATOM 1409 N N . SER A 1 178 ? -10.086 -12.377 20.032 1.00 90.31 178 SER A N 1
ATOM 1410 C CA . SER A 1 178 ? -8.628 -12.523 19.946 1.00 90.31 178 SER A CA 1
ATOM 1411 C C . SER A 1 178 ? -8.188 -13.417 18.779 1.00 90.31 178 SER A C 1
ATOM 1413 O O . SER A 1 178 ? -7.076 -13.279 18.274 1.00 90.31 178 SER A O 1
ATOM 1415 N N . SER A 1 179 ? -9.083 -14.302 18.330 1.00 89.62 179 SER A N 1
ATOM 1416 C CA . SER A 1 179 ? -8.874 -15.214 17.202 1.00 89.62 179 SER A CA 1
ATOM 1417 C C . SER A 1 179 ? -9.248 -14.624 15.837 1.00 89.62 179 SER A C 1
ATOM 1419 O O . SER A 1 179 ? -8.961 -15.238 14.812 1.00 89.62 179 SER A O 1
ATOM 1421 N N . LEU A 1 180 ? -9.891 -13.453 15.821 1.00 92.19 180 LEU A N 1
ATOM 1422 C CA . LEU A 1 180 ? -10.432 -12.831 14.616 1.00 92.19 180 LEU A CA 1
ATOM 1423 C C . LEU A 1 180 ? -9.421 -11.871 13.991 1.00 92.19 180 LEU A C 1
ATOM 1425 O O . LEU A 1 180 ? -8.699 -11.175 14.695 1.00 92.19 180 LEU A O 1
ATOM 1429 N N . SER A 1 181 ? -9.383 -11.795 12.666 1.00 92.50 181 SER A N 1
ATOM 1430 C CA . SER A 1 181 ? -8.651 -10.744 11.960 1.00 92.50 181 SER A CA 1
ATOM 1431 C C . SER A 1 181 ? -9.430 -9.425 11.965 1.00 92.50 181 SER A C 1
ATOM 1433 O O . SER A 1 181 ? -10.637 -9.385 12.208 1.00 92.50 181 SER A O 1
ATOM 1435 N N . THR A 1 182 ? -8.763 -8.319 11.623 1.00 90.69 182 THR A N 1
ATOM 1436 C CA . THR A 1 182 ? -9.444 -7.028 11.431 1.00 90.69 182 THR A CA 1
ATOM 1437 C C . THR A 1 182 ? -10.523 -7.100 10.349 1.00 90.69 182 THR A C 1
ATOM 1439 O O . THR A 1 182 ? -11.542 -6.433 10.484 1.00 90.69 182 THR A O 1
ATOM 1442 N N . THR A 1 183 ? -10.334 -7.936 9.321 1.00 91.56 183 THR A N 1
ATOM 1443 C CA . THR A 1 183 ? -11.324 -8.160 8.255 1.00 91.56 183 THR A CA 1
ATOM 1444 C C . THR A 1 183 ? -12.552 -8.902 8.784 1.00 91.56 183 THR A C 1
ATOM 1446 O O . THR A 1 183 ? -13.677 -8.456 8.562 1.00 91.56 183 THR A O 1
ATOM 1449 N N . ASP A 1 184 ? -12.356 -9.954 9.583 1.00 93.56 184 ASP A N 1
ATOM 1450 C CA . ASP A 1 184 ? -13.470 -10.683 10.207 1.00 93.56 184 ASP A CA 1
ATOM 1451 C C . ASP A 1 184 ? -14.301 -9.753 11.105 1.00 93.56 184 ASP A C 1
ATOM 1453 O O . ASP A 1 184 ? -15.530 -9.797 11.109 1.00 93.56 184 ASP A O 1
ATOM 1457 N N . LEU A 1 185 ? -13.639 -8.857 11.845 1.00 93.75 185 LEU A N 1
ATOM 1458 C CA . LEU A 1 185 ? -14.320 -7.868 12.679 1.00 93.75 185 LEU A CA 1
ATOM 1459 C C . LEU A 1 185 ? -15.139 -6.878 11.842 1.00 93.75 185 LEU A C 1
ATOM 1461 O O . LEU A 1 185 ? -16.274 -6.577 12.214 1.00 93.75 185 LEU A O 1
ATOM 1465 N N . THR A 1 186 ? -14.615 -6.398 10.710 1.00 92.25 186 THR A N 1
ATOM 1466 C CA . THR A 1 186 ? -15.396 -5.536 9.809 1.00 92.25 186 THR A CA 1
ATOM 1467 C C . THR A 1 186 ? -16.614 -6.260 9.232 1.00 92.25 186 THR A C 1
ATOM 1469 O O . THR A 1 186 ? -17.703 -5.691 9.222 1.00 92.25 186 THR A O 1
ATOM 1472 N N . GLU A 1 187 ? -16.489 -7.538 8.867 1.00 92.44 187 GLU A N 1
ATOM 1473 C CA . GLU A 1 187 ? -17.614 -8.339 8.365 1.00 92.44 187 GLU A CA 1
ATOM 1474 C C . GLU A 1 187 ? -18.678 -8.589 9.445 1.00 92.44 187 GLU A C 1
ATOM 1476 O O . GLU A 1 187 ? -19.881 -8.488 9.191 1.00 92.44 187 GLU A O 1
ATOM 1481 N N . ILE A 1 188 ? -18.257 -8.859 10.684 1.00 92.19 188 ILE A N 1
ATOM 1482 C CA . ILE A 1 188 ? -19.168 -8.995 11.829 1.00 92.19 188 ILE A CA 1
ATOM 1483 C C . ILE A 1 188 ? -19.932 -7.692 12.076 1.00 92.19 188 ILE A C 1
ATOM 1485 O O . ILE A 1 188 ? -21.126 -7.734 12.379 1.00 92.19 188 ILE A O 1
ATOM 1489 N N . ALA A 1 189 ? -19.272 -6.541 11.935 1.00 90.88 189 ALA A N 1
ATOM 1490 C CA . ALA A 1 189 ? -19.890 -5.231 12.123 1.00 90.88 189 ALA A CA 1
ATOM 1491 C C . ALA A 1 189 ? -21.009 -4.939 11.112 1.00 90.88 189 ALA A C 1
ATOM 1493 O O . ALA A 1 189 ? -21.972 -4.240 11.442 1.00 90.88 189 ALA A O 1
ATOM 1494 N N . GLU A 1 190 ? -20.886 -5.481 9.901 1.00 89.44 190 GLU A N 1
ATOM 1495 C CA . GLU A 1 190 ? -21.858 -5.343 8.815 1.00 89.44 190 GLU A CA 1
ATOM 1496 C C . GLU A 1 190 ? -22.950 -6.423 8.847 1.00 89.44 190 GLU A C 1
ATOM 1498 O O . GLU A 1 190 ? -23.953 -6.312 8.140 1.00 89.44 190 GLU A O 1
ATOM 1503 N N . ASN A 1 191 ? -22.807 -7.451 9.690 1.00 87.25 191 ASN A N 1
ATOM 1504 C CA . ASN A 1 191 ? -23.754 -8.554 9.757 1.00 87.25 191 ASN A CA 1
ATOM 1505 C C . ASN A 1 191 ? -25.067 -8.135 10.458 1.00 87.25 191 ASN A C 1
ATOM 1507 O O . ASN A 1 191 ? -25.102 -7.961 11.683 1.00 87.25 191 ASN A O 1
ATOM 1511 N N . PRO A 1 192 ? -26.199 -8.065 9.730 1.00 80.62 192 PRO A N 1
ATOM 1512 C CA . PRO A 1 192 ? -27.460 -7.591 10.290 1.00 80.62 192 PRO A CA 1
ATOM 1513 C C . PRO A 1 192 ? -28.074 -8.563 11.306 1.00 80.62 192 PRO A C 1
ATOM 1515 O O . PRO A 1 192 ? -28.929 -8.160 12.089 1.00 80.62 192 PRO A O 1
ATOM 1518 N N . VAL A 1 193 ? -27.684 -9.842 11.300 1.00 84.56 193 VAL A N 1
ATOM 1519 C CA . VAL A 1 193 ? -28.177 -10.840 12.260 1.00 84.56 193 VAL A CA 1
ATOM 1520 C C . VAL A 1 193 ? -27.503 -10.641 13.614 1.00 84.56 193 VAL A C 1
ATOM 1522 O O . VAL A 1 193 ? -28.189 -10.595 14.631 1.00 84.56 193 VAL A O 1
ATOM 1525 N N . LEU A 1 194 ? -26.181 -10.451 13.614 1.00 81.19 194 LEU A N 1
ATOM 1526 C CA . LEU A 1 194 ? -25.405 -10.183 14.830 1.00 81.19 194 LEU A CA 1
ATOM 1527 C C . LEU A 1 194 ? -25.686 -8.787 15.397 1.00 81.19 194 LEU A C 1
ATOM 1529 O O . LEU A 1 194 ? -25.639 -8.592 16.606 1.00 81.19 194 LEU A O 1
ATOM 1533 N N . ALA A 1 195 ? -26.029 -7.819 14.546 1.00 76.00 195 ALA A N 1
ATOM 1534 C CA . ALA A 1 195 ? -26.470 -6.502 14.995 1.00 76.00 195 ALA A CA 1
ATOM 1535 C C . ALA A 1 195 ? -27.869 -6.527 15.641 1.00 76.00 195 ALA A C 1
ATOM 1537 O O . ALA A 1 195 ? -28.136 -5.740 16.540 1.00 76.00 195 ALA A O 1
ATOM 1538 N N . LYS A 1 196 ? -28.766 -7.427 15.212 1.00 78.25 196 LYS A N 1
ATOM 1539 C CA . LYS A 1 196 ? -30.114 -7.580 15.798 1.00 78.25 196 LYS A CA 1
ATOM 1540 C C . LYS A 1 196 ? -30.133 -8.365 17.107 1.00 78.25 196 LYS A C 1
ATOM 1542 O O . LYS A 1 196 ? -31.133 -8.310 17.818 1.00 78.25 196 LYS A O 1
ATOM 1547 N N . SER A 1 197 ? -29.087 -9.137 17.400 1.00 76.50 197 SER A N 1
ATOM 1548 C CA . SER A 1 197 ? -28.995 -9.897 18.650 1.00 76.50 197 SER A CA 1
ATOM 1549 C C . SER A 1 197 ? -28.593 -9.034 19.848 1.00 76.50 197 SER A C 1
ATOM 1551 O O . SER A 1 197 ? -28.719 -9.483 20.987 1.00 76.50 197 SER A O 1
ATOM 1553 N N . VAL A 1 198 ? -28.153 -7.796 19.609 1.00 80.06 198 VAL A N 1
ATOM 1554 C CA . VAL A 1 198 ? -27.871 -6.793 20.639 1.00 80.06 198 VAL A CA 1
ATOM 1555 C C . VAL A 1 198 ? -28.940 -5.702 20.678 1.00 80.06 198 VAL A C 1
ATOM 1557 O O . VAL A 1 198 ? -29.622 -5.433 19.693 1.00 80.06 198 VAL A O 1
ATOM 1560 N N . ASP A 1 199 ? -29.074 -5.066 21.841 1.00 83.56 199 ASP A N 1
ATOM 1561 C CA . ASP A 1 199 ? -29.989 -3.944 22.061 1.00 83.56 199 ASP A CA 1
ATOM 1562 C C . ASP A 1 199 ? -29.638 -2.728 21.179 1.00 83.56 199 ASP A C 1
ATOM 1564 O O . ASP A 1 199 ? -28.464 -2.417 20.960 1.00 83.56 199 ASP A O 1
ATOM 1568 N N . GLU A 1 200 ? -30.654 -2.003 20.705 1.00 82.81 200 GLU A N 1
ATOM 1569 C CA . GLU A 1 200 ? -30.483 -0.849 19.811 1.00 82.81 200 GLU A CA 1
ATOM 1570 C C . GLU A 1 200 ? -29.685 0.290 20.472 1.00 82.81 200 GLU A C 1
ATOM 1572 O O . GLU A 1 200 ? -28.864 0.933 19.813 1.00 82.81 200 GLU A O 1
ATOM 1577 N N . ASN A 1 201 ? -29.824 0.484 21.791 1.00 84.81 201 ASN A N 1
ATOM 1578 C CA . ASN A 1 201 ? -29.030 1.477 22.517 1.00 84.81 201 ASN A CA 1
ATOM 1579 C C . ASN A 1 201 ? -27.556 1.069 22.584 1.00 84.81 201 ASN A C 1
ATOM 1581 O O . ASN A 1 201 ? -26.679 1.928 22.501 1.00 84.81 201 ASN A O 1
ATOM 1585 N N . LEU A 1 202 ? -27.266 -0.232 22.712 1.00 84.06 202 LEU A N 1
ATOM 1586 C CA . LEU A 1 202 ? -25.893 -0.734 22.657 1.00 84.06 202 LEU A CA 1
ATOM 1587 C C . LEU A 1 202 ? -25.305 -0.518 21.261 1.00 84.06 202 LEU A C 1
ATOM 1589 O O . LEU A 1 202 ? -24.193 -0.010 21.150 1.00 84.06 202 LEU A O 1
ATOM 1593 N N . ALA A 1 203 ? -26.052 -0.831 20.201 1.00 83.12 203 ALA A N 1
ATOM 1594 C CA . ALA A 1 203 ? -25.607 -0.593 18.830 1.00 83.12 203 ALA A CA 1
ATOM 1595 C C . ALA A 1 203 ? -25.301 0.896 18.574 1.00 83.12 203 ALA A C 1
ATOM 1597 O O . ALA A 1 203 ? -24.242 1.223 18.036 1.00 83.12 203 ALA A O 1
ATOM 1598 N N . GLN A 1 204 ? -26.176 1.805 19.018 1.00 85.88 204 GLN A N 1
ATOM 1599 C CA . GLN A 1 204 ? -25.965 3.249 18.888 1.00 85.88 204 GLN A CA 1
ATOM 1600 C C . GLN A 1 204 ? -24.775 3.743 19.727 1.00 85.88 204 GLN A C 1
ATOM 1602 O O . GLN A 1 204 ? -24.001 4.589 19.275 1.00 85.88 204 GLN A O 1
ATOM 1607 N N . PHE A 1 205 ? -24.598 3.202 20.933 1.00 88.69 205 PHE A N 1
ATOM 1608 C CA . PHE A 1 205 ? -23.458 3.517 21.789 1.00 88.69 205 PHE A CA 1
ATOM 1609 C C . PHE A 1 205 ? -22.125 3.077 21.167 1.00 88.69 205 PHE A C 1
ATOM 1611 O O . PHE A 1 205 ? -21.155 3.836 21.190 1.00 88.69 205 PHE A O 1
ATOM 1618 N N . LEU A 1 206 ? -22.077 1.875 20.582 1.00 88.31 206 LEU A N 1
ATOM 1619 C CA . LEU A 1 206 ? -20.899 1.357 19.882 1.00 88.31 206 LEU A CA 1
ATOM 1620 C C . LEU A 1 206 ? -20.516 2.232 18.689 1.00 88.31 206 LEU A C 1
ATOM 1622 O O . LEU A 1 206 ? -19.341 2.549 18.525 1.00 88.31 206 LEU A O 1
ATOM 1626 N N . GLU A 1 207 ? -21.507 2.673 17.916 1.00 88.12 207 GLU A N 1
ATOM 1627 C CA . GLU A 1 207 ? -21.315 3.585 16.787 1.00 88.12 207 GLU A CA 1
ATOM 1628 C C . GLU A 1 207 ? -20.704 4.922 17.248 1.00 88.12 207 GLU A C 1
ATOM 1630 O O . GLU A 1 207 ? -19.687 5.375 16.725 1.00 88.12 207 GLU A O 1
ATOM 1635 N N . GLN A 1 208 ? -21.259 5.530 18.304 1.00 89.12 208 GLN A N 1
ATOM 1636 C CA . GLN A 1 208 ? -20.731 6.779 18.867 1.00 89.12 208 GLN A CA 1
ATOM 1637 C C . GLN A 1 208 ? -19.316 6.616 19.428 1.00 89.12 208 GLN A C 1
ATOM 1639 O O . GLN A 1 208 ? -18.466 7.489 19.241 1.00 89.12 208 GLN A O 1
ATOM 1644 N N . MET A 1 209 ? -19.041 5.504 20.112 1.00 88.19 209 MET A N 1
ATOM 1645 C CA . MET A 1 209 ? -17.704 5.205 20.619 1.00 88.19 209 MET A CA 1
ATOM 1646 C C . MET A 1 209 ? -16.699 5.054 19.474 1.00 88.19 209 MET A C 1
ATOM 1648 O O . MET A 1 209 ? -15.612 5.633 19.543 1.00 88.19 209 MET A O 1
ATOM 1652 N N . GLY A 1 210 ? -17.064 4.302 18.432 1.00 88.56 210 GLY A N 1
ATOM 1653 C CA . GLY A 1 210 ? -16.258 4.117 17.230 1.00 88.56 210 GLY A CA 1
ATOM 1654 C C . GLY A 1 210 ? -15.903 5.451 16.580 1.00 88.56 210 GLY A C 1
ATOM 1655 O O . GLY A 1 210 ? -14.727 5.709 16.321 1.00 88.56 210 GLY A O 1
ATOM 1656 N N . GLU A 1 211 ? -16.881 6.344 16.418 1.00 90.88 211 GLU A N 1
ATOM 1657 C CA . GLU A 1 211 ? -16.665 7.688 15.868 1.00 90.88 211 GLU A CA 1
ATOM 1658 C C . GLU A 1 211 ? -15.779 8.575 16.754 1.00 90.88 211 GLU A C 1
ATOM 1660 O O . GLU A 1 211 ? -14.899 9.274 16.250 1.00 90.88 211 GLU A O 1
ATOM 1665 N N . ILE A 1 212 ? -15.936 8.532 18.081 1.00 89.94 212 ILE A N 1
ATOM 1666 C CA . ILE A 1 212 ? -15.072 9.292 19.001 1.00 89.94 212 ILE A CA 1
ATOM 1667 C C . ILE A 1 212 ? -13.621 8.808 18.908 1.00 89.94 212 ILE A C 1
ATOM 1669 O O . ILE A 1 212 ? -12.693 9.623 18.862 1.00 89.94 212 ILE A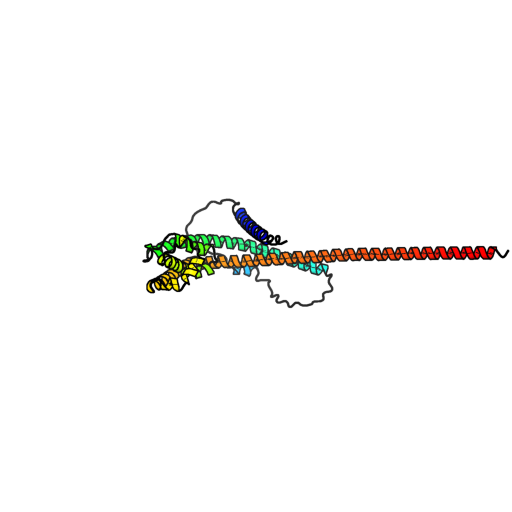 O 1
ATOM 1673 N N . LEU A 1 213 ? -13.410 7.490 18.874 1.00 89.06 213 LEU A N 1
ATOM 1674 C CA . LEU A 1 213 ? -12.078 6.905 18.731 1.00 89.06 213 LEU A CA 1
ATOM 1675 C C . LEU A 1 213 ? -11.476 7.242 17.368 1.00 89.06 213 LEU A C 1
ATOM 1677 O O . LEU A 1 213 ? -10.340 7.716 17.317 1.00 89.06 213 LEU A O 1
ATOM 1681 N N . LYS A 1 214 ? -12.251 7.101 16.286 1.00 93.12 214 LYS A N 1
ATOM 1682 C CA . LYS A 1 214 ? -11.870 7.530 14.935 1.00 93.12 214 LYS A CA 1
ATOM 1683 C C . LYS A 1 214 ? -11.447 8.994 14.933 1.00 93.12 214 LYS A C 1
ATOM 1685 O O . LYS A 1 214 ? -10.348 9.307 14.487 1.00 93.12 214 LYS A O 1
ATOM 1690 N N . TYR A 1 215 ? -12.257 9.892 15.492 1.00 92.19 215 TYR A N 1
ATOM 1691 C CA . TYR A 1 215 ? -11.935 11.315 15.573 1.00 92.19 215 TYR A CA 1
ATOM 1692 C C . TYR A 1 215 ? -10.645 11.570 16.356 1.00 92.19 215 TYR A C 1
ATOM 1694 O O . TYR A 1 215 ? -9.810 12.369 15.930 1.00 92.19 215 TYR A O 1
ATOM 1702 N N . LYS A 1 216 ? -10.445 10.884 17.487 1.00 90.00 216 LYS A N 1
ATOM 1703 C CA . LYS A 1 216 ? -9.241 11.062 18.302 1.00 90.00 216 LYS A CA 1
ATOM 1704 C C . LYS A 1 216 ? -7.983 10.610 17.567 1.00 90.00 216 LYS A C 1
ATOM 1706 O O . LYS A 1 216 ? -6.980 11.322 17.601 1.00 90.00 216 LYS A O 1
ATOM 1711 N N . ILE A 1 217 ? -8.049 9.458 16.903 1.00 91.50 217 ILE A N 1
ATOM 1712 C CA . ILE A 1 217 ? -6.947 8.934 16.097 1.00 91.50 217 ILE A CA 1
ATOM 1713 C C . ILE A 1 217 ? -6.672 9.880 14.931 1.00 91.50 217 ILE A C 1
ATOM 1715 O O . ILE A 1 217 ? -5.537 10.326 14.764 1.00 91.50 217 ILE A O 1
ATOM 1719 N N . LYS A 1 218 ? -7.720 10.276 14.199 1.00 92.56 218 LYS A N 1
ATOM 1720 C CA . LYS A 1 218 ? -7.622 11.217 13.083 1.00 92.56 218 LYS A CA 1
ATOM 1721 C C . LYS A 1 218 ? -6.960 12.516 13.525 1.00 92.56 218 LYS A C 1
ATOM 1723 O O . LYS A 1 218 ? -5.939 12.902 12.979 1.00 92.56 218 LYS A O 1
ATOM 1728 N N . SER A 1 219 ? -7.458 13.151 14.582 1.00 89.56 219 SER A N 1
ATOM 1729 C CA . SER A 1 219 ? -6.902 14.405 15.099 1.00 89.56 219 SER A CA 1
ATOM 1730 C C . SER A 1 219 ? -5.411 14.321 15.445 1.00 89.56 219 SER A C 1
ATOM 1732 O O . SER A 1 219 ? -4.730 15.344 15.376 1.00 89.56 219 SER A O 1
ATOM 1734 N N . ASN A 1 220 ? -4.915 13.151 15.850 1.00 86.75 220 ASN A N 1
ATOM 1735 C CA . ASN A 1 220 ? -3.511 12.960 16.193 1.00 86.75 220 ASN A CA 1
ATOM 1736 C C . ASN A 1 220 ? -2.644 12.615 14.976 1.00 86.75 220 ASN A C 1
ATOM 1738 O O . ASN A 1 220 ? -1.477 12.992 14.958 1.00 86.75 220 ASN A O 1
ATOM 1742 N N . MET A 1 221 ? -3.192 11.895 13.993 1.00 90.94 221 MET A N 1
ATOM 1743 C CA . MET A 1 221 ? -2.404 11.224 12.957 1.00 90.94 221 MET A CA 1
ATOM 1744 C C . MET A 1 221 ? -2.669 11.714 11.529 1.00 90.94 221 MET A C 1
ATOM 1746 O O . MET A 1 221 ? -1.874 11.391 10.654 1.00 90.94 221 MET A O 1
ATOM 1750 N N . ASP A 1 222 ? -3.711 12.513 11.266 1.00 90.38 222 ASP A N 1
ATOM 1751 C CA . ASP A 1 222 ? -4.186 12.807 9.898 1.00 90.38 222 ASP A CA 1
ATOM 1752 C C . ASP A 1 222 ? -3.091 13.305 8.965 1.00 90.38 222 ASP A C 1
ATOM 1754 O O . ASP A 1 222 ? -2.895 12.776 7.874 1.00 90.38 222 ASP A O 1
ATOM 1758 N N . LYS A 1 223 ? -2.327 14.294 9.431 1.00 85.69 223 LYS A N 1
ATOM 1759 C CA . LYS A 1 223 ? -1.289 14.929 8.619 1.00 85.69 223 LYS A CA 1
ATOM 1760 C C . LYS A 1 223 ? -0.164 13.958 8.282 1.00 85.69 223 LYS A C 1
ATOM 1762 O O . LYS A 1 223 ? 0.253 13.898 7.132 1.00 85.69 223 LYS A O 1
ATOM 1767 N N . VAL A 1 224 ? 0.336 13.210 9.268 1.00 87.69 224 VAL A N 1
ATOM 1768 C CA . VAL A 1 224 ? 1.462 12.294 9.042 1.00 87.69 224 VAL A CA 1
ATOM 1769 C C . VAL A 1 224 ? 1.019 11.021 8.324 1.00 87.69 224 VAL A C 1
ATOM 1771 O O . VAL A 1 224 ? 1.746 10.521 7.475 1.00 87.69 224 VAL A O 1
ATOM 1774 N N . GLY A 1 225 ? -0.181 10.520 8.621 1.00 88.50 225 GLY A N 1
ATOM 1775 C CA . GLY A 1 225 ? -0.755 9.335 7.998 1.00 88.50 225 GLY A CA 1
ATOM 1776 C C . GLY A 1 225 ? -1.024 9.555 6.516 1.00 88.50 225 GLY A C 1
ATOM 1777 O O . GLY A 1 225 ? -0.548 8.776 5.694 1.00 88.50 225 GLY A O 1
ATOM 1778 N N . ALA A 1 226 ? -1.685 10.663 6.166 1.00 90.00 226 ALA A N 1
ATOM 1779 C CA . ALA A 1 226 ? -1.908 11.034 4.771 1.00 90.00 226 ALA A CA 1
ATOM 1780 C C . ALA A 1 226 ? -0.589 11.261 4.019 1.00 90.00 226 ALA A C 1
ATOM 1782 O O . ALA A 1 226 ? -0.440 10.814 2.884 1.00 90.00 226 ALA A O 1
ATOM 1783 N N . LEU A 1 227 ? 0.392 11.906 4.660 1.00 85.75 227 LEU A N 1
ATOM 1784 C CA . LEU A 1 227 ? 1.694 12.157 4.046 1.00 85.75 227 LEU A CA 1
ATOM 1785 C C . LEU A 1 227 ? 2.486 10.862 3.800 1.00 85.75 227 LEU A C 1
ATOM 1787 O O . LEU A 1 227 ? 3.056 10.692 2.724 1.00 85.75 227 LEU A O 1
ATOM 1791 N N . LYS A 1 228 ? 2.491 9.935 4.768 1.00 90.75 228 LYS A N 1
ATOM 1792 C CA . LYS A 1 228 ? 3.101 8.603 4.628 1.00 90.75 228 LYS A CA 1
ATOM 1793 C C . LYS A 1 228 ? 2.497 7.857 3.436 1.00 90.75 228 LYS A C 1
ATOM 1795 O O . LYS A 1 228 ? 3.243 7.389 2.577 1.00 90.75 228 LYS A O 1
ATOM 1800 N N . ASP A 1 229 ? 1.167 7.781 3.372 1.00 90.94 229 ASP A N 1
ATOM 1801 C CA . ASP A 1 229 ? 0.446 7.118 2.279 1.00 90.94 229 ASP A CA 1
ATOM 1802 C C . ASP A 1 229 ? 0.759 7.779 0.924 1.00 90.94 229 ASP A C 1
ATOM 1804 O O . ASP A 1 229 ? 1.015 7.094 -0.067 1.00 90.94 229 ASP A O 1
ATOM 1808 N N . GLN A 1 230 ? 0.794 9.115 0.874 1.00 88.56 230 GLN A N 1
ATOM 1809 C CA . GLN A 1 230 ? 1.103 9.857 -0.346 1.00 88.56 230 GLN A CA 1
ATOM 1810 C C . GLN A 1 230 ? 2.519 9.562 -0.852 1.00 88.56 230 GLN A C 1
ATOM 1812 O O . GLN A 1 230 ? 2.697 9.268 -2.035 1.00 88.56 230 GLN A O 1
ATOM 1817 N N . TYR A 1 231 ? 3.522 9.594 0.029 1.00 86.44 231 TYR A N 1
ATOM 1818 C CA . TYR A 1 231 ? 4.888 9.223 -0.338 1.00 86.44 231 TYR A CA 1
ATOM 1819 C C . TYR A 1 231 ? 4.979 7.775 -0.810 1.00 86.44 231 TYR A C 1
ATOM 1821 O O . TYR A 1 231 ? 5.621 7.511 -1.825 1.00 86.44 231 TYR A O 1
ATOM 1829 N N . GLN A 1 232 ? 4.304 6.846 -0.131 1.00 89.50 232 GLN A N 1
ATOM 1830 C CA . GLN A 1 232 ? 4.277 5.443 -0.535 1.00 89.50 232 GLN A CA 1
ATOM 1831 C C . GLN A 1 232 ? 3.693 5.260 -1.942 1.00 89.50 232 GLN A C 1
ATOM 1833 O O . GLN A 1 232 ? 4.233 4.491 -2.736 1.00 89.50 232 GLN A O 1
ATOM 1838 N N . ASN A 1 233 ? 2.614 5.975 -2.267 1.00 89.62 233 ASN A N 1
ATOM 1839 C CA . ASN A 1 233 ? 1.982 5.904 -3.583 1.00 89.62 233 ASN A CA 1
ATOM 1840 C C . ASN A 1 233 ? 2.888 6.462 -4.686 1.00 89.62 233 ASN A C 1
ATOM 1842 O O . ASN A 1 233 ? 3.059 5.816 -5.717 1.00 89.62 233 ASN A O 1
ATOM 1846 N N . ILE A 1 234 ? 3.526 7.612 -4.453 1.00 82.81 234 ILE A N 1
ATOM 1847 C CA . ILE A 1 234 ? 4.450 8.201 -5.432 1.00 82.81 234 ILE A CA 1
ATOM 1848 C C . ILE A 1 234 ? 5.688 7.309 -5.613 1.00 82.81 234 ILE A C 1
ATOM 1850 O O . ILE A 1 234 ? 6.158 7.139 -6.734 1.00 82.81 234 ILE A O 1
ATOM 1854 N N . LEU A 1 235 ? 6.207 6.693 -4.544 1.00 86.88 235 LEU A N 1
ATOM 1855 C CA . LEU A 1 235 ? 7.319 5.741 -4.647 1.00 86.88 235 LEU A CA 1
ATOM 1856 C C . LEU A 1 235 ? 6.968 4.540 -5.531 1.00 86.88 235 LEU A C 1
ATOM 1858 O O . LEU A 1 235 ? 7.780 4.168 -6.377 1.00 86.88 235 LEU A O 1
ATOM 1862 N N . LYS A 1 236 ? 5.760 3.977 -5.386 1.00 87.75 236 LYS A N 1
ATOM 1863 C CA . LYS A 1 236 ? 5.273 2.899 -6.263 1.00 87.75 236 LYS A CA 1
ATOM 1864 C C . LYS A 1 236 ? 5.207 3.347 -7.723 1.00 87.75 236 LYS A C 1
ATOM 1866 O O . LYS A 1 236 ? 5.721 2.652 -8.592 1.00 87.75 236 LYS A O 1
ATOM 1871 N N . GLU A 1 237 ? 4.653 4.530 -7.988 1.00 84.62 237 GLU A N 1
ATOM 1872 C CA . GLU A 1 237 ? 4.568 5.077 -9.348 1.00 84.62 237 GLU A CA 1
ATOM 1873 C C . GLU A 1 237 ? 5.961 5.296 -9.968 1.00 84.62 237 GLU A C 1
ATOM 1875 O O . GLU A 1 237 ? 6.192 4.976 -11.136 1.00 84.62 237 GLU A O 1
ATOM 1880 N N . LEU A 1 238 ? 6.918 5.811 -9.189 1.00 77.25 238 LEU A N 1
ATOM 1881 C CA . LEU A 1 238 ? 8.302 5.992 -9.634 1.00 77.25 238 LEU A CA 1
ATOM 1882 C C . LEU A 1 238 ? 8.988 4.656 -9.933 1.00 77.25 238 LEU A C 1
ATOM 1884 O O . LEU A 1 238 ? 9.720 4.556 -10.919 1.00 77.25 238 LEU A O 1
ATOM 1888 N N . GLU A 1 239 ? 8.747 3.631 -9.117 1.00 81.44 239 GLU A N 1
ATOM 1889 C CA . GLU A 1 239 ? 9.281 2.288 -9.340 1.00 81.44 239 GLU A CA 1
ATOM 1890 C C . GLU A 1 239 ? 8.717 1.667 -10.629 1.00 81.44 239 GLU A C 1
ATOM 1892 O O . GLU A 1 239 ? 9.470 1.129 -11.445 1.00 81.44 239 GLU A O 1
ATOM 1897 N N . GLU A 1 240 ? 7.407 1.782 -10.853 1.00 83.12 240 GLU A N 1
ATOM 1898 C CA . GLU A 1 240 ? 6.735 1.310 -12.068 1.00 83.12 240 GLU A CA 1
ATOM 1899 C C . GLU A 1 240 ? 7.252 2.027 -13.321 1.00 83.12 240 GLU A C 1
ATOM 1901 O O . GLU A 1 240 ? 7.613 1.375 -14.305 1.00 83.12 240 GLU A O 1
ATOM 1906 N N . LYS A 1 241 ? 7.385 3.359 -13.272 1.00 73.25 241 LYS A N 1
ATOM 1907 C CA . LYS A 1 241 ? 7.988 4.146 -14.360 1.00 73.25 241 LYS A CA 1
ATOM 1908 C C . LYS A 1 241 ? 9.440 3.745 -14.612 1.00 73.25 241 LYS A C 1
ATOM 1910 O O . LYS A 1 241 ? 9.833 3.565 -15.762 1.00 73.25 241 LYS A O 1
ATOM 1915 N N . GLY A 1 242 ? 10.232 3.542 -13.560 1.00 71.44 242 GLY A N 1
ATOM 1916 C CA . GLY A 1 242 ? 11.611 3.064 -13.676 1.00 71.44 242 GLY A CA 1
ATOM 1917 C C . GLY A 1 242 ? 11.706 1.703 -14.374 1.00 71.44 242 GLY A C 1
ATOM 1918 O O . GLY A 1 242 ? 12.540 1.517 -15.265 1.00 71.44 242 GLY A O 1
ATOM 1919 N N . LYS A 1 243 ? 10.813 0.763 -14.030 1.00 77.75 243 LYS A N 1
ATOM 1920 C CA . LYS A 1 243 ? 10.702 -0.544 -14.704 1.00 77.75 243 LYS A CA 1
ATOM 1921 C C . LYS A 1 243 ? 10.333 -0.386 -16.180 1.00 77.75 243 LYS A C 1
ATOM 1923 O O . LYS A 1 243 ? 10.942 -1.048 -17.023 1.00 77.75 243 LYS A O 1
ATOM 1928 N N . LEU A 1 244 ? 9.403 0.514 -16.500 1.00 79.12 244 LEU A N 1
ATOM 1929 C CA . LEU A 1 244 ? 9.014 0.812 -17.878 1.00 79.12 244 LEU A CA 1
ATOM 1930 C C . LEU A 1 244 ? 10.189 1.361 -18.700 1.00 79.12 244 LEU A C 1
ATOM 1932 O O . LEU A 1 244 ? 10.488 0.811 -19.758 1.00 79.12 244 LEU A O 1
ATOM 1936 N N . TYR A 1 245 ? 10.897 2.388 -18.212 1.00 72.88 245 TYR A N 1
ATOM 1937 C CA . TYR A 1 245 ? 12.053 2.950 -18.926 1.00 72.88 245 TYR A CA 1
ATOM 1938 C C . TYR A 1 245 ? 13.139 1.909 -19.161 1.00 72.88 245 TYR A C 1
ATOM 1940 O O . TYR A 1 245 ? 13.672 1.813 -20.265 1.00 72.88 245 TYR A O 1
ATOM 1948 N N . LYS A 1 246 ? 13.431 1.080 -18.154 1.00 76.38 246 LYS A N 1
ATOM 1949 C CA . LYS A 1 246 ? 14.380 -0.024 -18.305 1.00 76.38 246 LYS A CA 1
ATOM 1950 C C . LYS A 1 246 ? 13.944 -0.991 -19.409 1.00 76.38 246 LYS A C 1
ATOM 1952 O O . LYS A 1 246 ? 14.753 -1.321 -20.271 1.00 76.38 246 LYS A O 1
ATOM 1957 N N . SER A 1 247 ? 12.670 -1.387 -19.427 1.00 78.12 247 SER A N 1
ATOM 1958 C CA . SER A 1 247 ? 12.136 -2.268 -20.470 1.00 78.12 247 SER A CA 1
ATOM 1959 C C . SER A 1 247 ? 12.213 -1.643 -21.866 1.00 78.12 247 SER A C 1
ATOM 1961 O O . SER A 1 247 ? 12.504 -2.354 -22.826 1.00 78.12 247 SER A O 1
ATOM 1963 N N . LEU A 1 248 ? 11.968 -0.335 -21.995 1.00 74.44 248 LEU A N 1
ATOM 1964 C CA . LEU A 1 248 ? 12.096 0.379 -23.268 1.00 74.44 248 LEU A CA 1
ATOM 1965 C C . LEU A 1 248 ? 13.554 0.440 -23.731 1.00 74.44 248 LEU A C 1
ATOM 1967 O O . LEU A 1 248 ? 13.839 0.158 -24.891 1.00 74.44 248 LEU A O 1
ATOM 1971 N N . ILE A 1 249 ? 14.485 0.752 -22.827 1.00 75.75 249 ILE A N 1
ATOM 1972 C CA . ILE A 1 249 ? 15.925 0.750 -23.115 1.00 75.75 249 ILE A CA 1
ATOM 1973 C C . ILE A 1 249 ? 16.372 -0.633 -23.598 1.00 75.75 249 ILE A C 1
ATOM 1975 O O . ILE A 1 249 ? 17.106 -0.732 -24.582 1.00 75.75 249 ILE A O 1
ATOM 1979 N N . ASP A 1 250 ? 15.938 -1.700 -22.927 1.00 79.88 250 ASP A N 1
ATOM 1980 C CA . ASP A 1 250 ? 16.298 -3.068 -23.299 1.00 79.88 250 ASP A CA 1
ATOM 1981 C C . ASP A 1 250 ? 15.711 -3.455 -24.669 1.00 79.88 250 ASP A C 1
ATOM 1983 O O . ASP A 1 250 ? 16.414 -4.062 -25.482 1.00 79.88 250 ASP A O 1
ATOM 1987 N N . ALA A 1 251 ? 14.481 -3.028 -24.975 1.00 77.75 251 ALA A N 1
ATOM 1988 C CA . ALA A 1 251 ? 13.860 -3.221 -26.286 1.00 77.75 251 ALA A CA 1
ATOM 1989 C C . ALA A 1 251 ? 14.614 -2.484 -27.407 1.00 77.75 251 ALA A C 1
ATOM 1991 O O . ALA A 1 251 ? 14.966 -3.098 -28.414 1.00 77.75 251 ALA A O 1
ATOM 1992 N N . TYR A 1 252 ? 14.952 -1.205 -27.215 1.00 73.44 252 TYR A N 1
ATOM 1993 C CA . TYR A 1 252 ? 15.706 -0.436 -28.211 1.00 73.44 252 TYR A CA 1
ATOM 1994 C C . TYR A 1 252 ? 17.124 -0.979 -28.425 1.00 73.44 252 TYR A C 1
ATOM 1996 O O . TYR A 1 252 ? 17.622 -1.015 -29.552 1.00 73.44 252 TYR A O 1
ATOM 2004 N N . LYS A 1 253 ? 17.793 -1.448 -27.363 1.00 73.88 253 LYS A N 1
ATOM 2005 C CA . LYS A 1 253 ? 19.094 -2.127 -27.486 1.00 73.88 253 LYS A CA 1
ATOM 2006 C C . LYS A 1 253 ? 18.989 -3.417 -28.295 1.00 73.88 253 LYS A C 1
ATOM 2008 O O . LYS A 1 253 ? 19.899 -3.719 -29.067 1.00 73.88 253 LYS A O 1
ATOM 2013 N N . PHE A 1 254 ? 17.912 -4.180 -28.109 1.00 80.88 254 PHE A N 1
ATOM 2014 C CA . PHE A 1 254 ? 17.655 -5.389 -28.885 1.00 80.88 254 PHE A CA 1
ATOM 2015 C C . PHE A 1 254 ? 17.431 -5.069 -30.368 1.00 80.88 254 PHE A C 1
ATOM 2017 O O . PHE A 1 254 ? 18.073 -5.688 -31.212 1.00 80.88 254 PHE A O 1
ATOM 2024 N N . GLU A 1 255 ? 16.601 -4.072 -30.678 1.00 73.69 255 GLU A N 1
ATOM 2025 C CA . GLU A 1 255 ? 16.340 -3.616 -32.051 1.00 73.69 255 GLU A CA 1
ATOM 2026 C C . GLU A 1 255 ? 17.624 -3.132 -32.741 1.00 73.69 255 GLU A C 1
ATOM 2028 O O . GLU A 1 255 ? 17.982 -3.631 -33.803 1.00 73.69 255 GLU A O 1
ATOM 2033 N N . THR A 1 256 ? 18.410 -2.281 -32.069 1.00 71.88 256 THR A N 1
ATOM 2034 C CA . THR A 1 256 ? 19.708 -1.801 -32.586 1.00 71.88 256 THR A CA 1
ATOM 2035 C C . THR A 1 256 ? 20.666 -2.958 -32.887 1.00 71.88 256 THR A C 1
ATOM 2037 O O . THR A 1 256 ? 21.402 -2.938 -33.875 1.00 71.88 256 THR A O 1
ATOM 2040 N N . LYS A 1 257 ? 20.681 -3.986 -32.027 1.00 77.06 257 LYS A N 1
ATOM 2041 C CA . LYS A 1 257 ? 21.513 -5.175 -32.230 1.00 77.06 257 LYS A CA 1
ATOM 2042 C C . LYS A 1 257 ? 21.029 -5.999 -33.423 1.00 77.06 257 LYS A C 1
ATOM 2044 O O . LYS A 1 257 ? 21.857 -6.452 -34.208 1.00 77.06 257 LYS A O 1
ATOM 2049 N N . LEU A 1 258 ? 19.717 -6.181 -33.558 1.00 72.00 258 LEU A N 1
ATOM 2050 C CA . LEU A 1 258 ? 19.116 -6.909 -34.671 1.00 72.00 258 LEU A CA 1
ATOM 2051 C C . LEU A 1 258 ? 19.424 -6.223 -36.009 1.00 72.00 258 LEU A C 1
ATOM 2053 O O . LEU A 1 258 ? 19.866 -6.895 -36.938 1.00 72.00 258 LEU A O 1
ATOM 2057 N N . ASP A 1 259 ? 19.281 -4.899 -36.083 1.00 74.19 259 ASP A N 1
ATOM 2058 C CA . ASP A 1 259 ? 19.618 -4.111 -37.274 1.00 74.19 259 ASP A CA 1
ATOM 2059 C C . ASP A 1 259 ? 21.100 -4.217 -37.633 1.00 74.19 259 ASP A C 1
ATOM 2061 O O . ASP A 1 259 ? 21.460 -4.410 -38.797 1.00 74.19 259 ASP A O 1
ATOM 2065 N N . PHE A 1 260 ? 21.983 -4.137 -36.635 1.00 73.19 260 PHE A N 1
ATOM 2066 C CA . PHE A 1 260 ? 23.417 -4.326 -36.842 1.00 73.19 260 PHE A CA 1
ATOM 2067 C C . PHE A 1 260 ? 23.738 -5.725 -37.394 1.00 73.19 260 PHE A C 1
ATOM 2069 O O . PHE A 1 260 ? 24.487 -5.853 -38.368 1.00 73.19 260 PHE A O 1
ATOM 2076 N N . ASP A 1 261 ? 23.149 -6.772 -36.811 1.00 75.44 261 ASP A N 1
ATOM 2077 C CA . ASP A 1 261 ? 23.356 -8.157 -37.238 1.00 75.44 261 ASP A CA 1
ATOM 2078 C C . ASP A 1 261 ? 22.799 -8.406 -38.656 1.00 75.44 261 ASP A C 1
ATOM 2080 O O . ASP A 1 261 ? 23.460 -9.059 -39.473 1.00 75.44 261 ASP A O 1
ATOM 2084 N N . MET A 1 262 ? 21.638 -7.832 -38.993 1.00 71.50 262 MET A N 1
ATOM 2085 C CA . MET A 1 262 ? 21.037 -7.907 -40.332 1.00 71.50 262 MET A CA 1
ATOM 2086 C C . MET A 1 262 ? 21.870 -7.170 -41.382 1.00 71.50 262 MET A C 1
ATOM 2088 O O . MET A 1 262 ? 22.103 -7.705 -42.468 1.00 71.50 262 MET A O 1
ATOM 2092 N N . ASN A 1 263 ? 22.389 -5.983 -41.062 1.00 78.12 263 ASN A N 1
ATOM 2093 C CA . ASN A 1 263 ? 23.280 -5.244 -41.957 1.00 78.12 263 ASN A CA 1
ATOM 2094 C C . ASN A 1 263 ? 24.572 -6.021 -42.231 1.00 78.12 263 ASN A C 1
ATOM 2096 O O . ASN A 1 263 ? 24.960 -6.188 -43.389 1.00 78.12 263 ASN A O 1
ATOM 2100 N N . LYS A 1 264 ? 25.186 -6.600 -41.194 1.00 76.25 264 LYS A N 1
ATOM 2101 C CA . LYS A 1 264 ? 26.376 -7.449 -41.340 1.00 76.25 264 LYS A CA 1
ATOM 2102 C C . LYS A 1 264 ? 26.101 -8.696 -42.187 1.00 76.25 264 LYS A C 1
ATOM 2104 O O . LYS A 1 264 ? 26.944 -9.104 -42.991 1.00 76.25 264 LYS A O 1
ATOM 2109 N N . PHE A 1 265 ? 24.930 -9.314 -42.024 1.00 72.25 265 PHE A N 1
ATOM 2110 C CA . PHE A 1 265 ? 24.503 -10.437 -42.858 1.00 72.25 265 PHE A CA 1
ATOM 2111 C C . PHE A 1 265 ? 24.338 -10.023 -44.326 1.00 72.25 265 PHE A C 1
ATOM 2113 O O . PHE A 1 265 ? 24.857 -10.703 -45.214 1.00 72.25 265 PHE A O 1
ATOM 2120 N N . ASN A 1 266 ? 23.686 -8.888 -44.586 1.00 76.50 266 ASN A N 1
ATOM 2121 C CA . ASN A 1 266 ? 23.493 -8.356 -45.934 1.00 76.50 266 ASN A CA 1
ATOM 2122 C C . ASN A 1 266 ? 24.826 -8.039 -46.622 1.00 76.50 266 ASN A C 1
ATOM 2124 O O . ASN A 1 266 ? 25.019 -8.439 -47.770 1.00 76.50 266 ASN A O 1
ATOM 2128 N N . GLU A 1 267 ? 25.776 -7.407 -45.929 1.00 81.50 267 GLU A N 1
ATOM 2129 C CA . GLU A 1 267 ? 27.125 -7.163 -46.458 1.00 81.50 267 GLU A CA 1
ATOM 2130 C C . GLU A 1 267 ? 27.848 -8.468 -46.809 1.00 81.50 267 GLU A C 1
ATOM 2132 O O . GLU A 1 267 ? 28.416 -8.601 -47.897 1.00 81.50 267 GLU A O 1
ATOM 2137 N N . MET A 1 268 ? 27.781 -9.467 -45.925 1.00 78.06 268 MET A N 1
ATOM 2138 C CA . MET A 1 268 ? 28.379 -10.781 -46.163 1.00 78.06 268 MET A CA 1
ATOM 2139 C C . MET A 1 268 ? 27.764 -11.473 -47.385 1.00 78.06 268 MET A C 1
ATOM 2141 O O . MET A 1 268 ? 28.484 -12.054 -48.203 1.00 78.06 268 MET A O 1
ATOM 2145 N N . MET A 1 269 ? 26.438 -11.421 -47.520 1.00 73.38 269 MET A N 1
ATOM 2146 C CA . MET A 1 269 ? 25.725 -11.992 -48.660 1.00 73.38 269 MET A CA 1
ATOM 2147 C C . MET A 1 269 ? 26.055 -11.256 -49.955 1.00 73.38 269 MET A C 1
ATOM 2149 O O . MET A 1 269 ? 26.281 -11.905 -50.976 1.00 73.38 269 MET A O 1
ATOM 2153 N N . ASN A 1 270 ? 26.164 -9.930 -49.909 1.00 83.06 270 ASN A N 1
ATOM 2154 C CA . ASN A 1 270 ? 26.537 -9.123 -51.063 1.00 83.06 270 ASN A CA 1
ATOM 2155 C C . ASN A 1 270 ? 27.971 -9.446 -51.517 1.00 83.06 270 ASN A C 1
ATOM 2157 O O . ASN A 1 270 ? 28.198 -9.712 -52.694 1.00 83.06 270 ASN A O 1
ATOM 2161 N N . TYR A 1 271 ? 28.917 -9.570 -50.578 1.00 82.69 271 TYR A N 1
ATOM 2162 C CA . TYR A 1 271 ? 30.286 -10.016 -50.864 1.00 82.69 271 TYR A CA 1
ATOM 2163 C C . TYR A 1 271 ? 30.344 -11.433 -51.464 1.00 82.69 271 TYR A C 1
ATOM 2165 O O . TYR A 1 271 ? 31.096 -11.713 -52.403 1.00 82.69 271 TYR A O 1
ATOM 2173 N N . ARG A 1 272 ? 29.535 -12.368 -50.950 1.00 76.62 272 ARG A N 1
ATOM 2174 C CA . ARG A 1 272 ? 29.426 -13.713 -51.540 1.00 76.62 272 ARG A CA 1
ATOM 2175 C C . ARG A 1 272 ? 28.866 -13.662 -52.957 1.00 76.62 272 ARG A C 1
ATOM 2177 O O . ARG A 1 272 ? 29.357 -14.373 -53.828 1.00 76.62 272 ARG A O 1
ATOM 2184 N N . TYR A 1 273 ? 27.859 -12.831 -53.196 1.00 79.06 273 TYR A N 1
ATOM 2185 C CA . TYR A 1 273 ? 27.258 -12.687 -54.514 1.00 79.06 273 TYR A CA 1
ATOM 2186 C C . TYR A 1 273 ? 28.245 -12.095 -55.528 1.00 79.06 273 TYR A C 1
ATOM 2188 O O . TYR A 1 273 ? 28.421 -12.657 -56.611 1.00 79.06 273 TYR A O 1
ATOM 2196 N N . THR A 1 274 ? 28.943 -11.014 -55.169 1.00 83.12 274 THR A N 1
ATOM 2197 C CA . THR A 1 274 ? 29.954 -10.392 -56.035 1.00 83.12 274 THR A CA 1
ATOM 2198 C C . THR A 1 274 ? 31.100 -11.355 -56.333 1.00 83.12 274 THR A C 1
ATOM 2200 O O . THR A 1 274 ? 31.410 -11.576 -57.502 1.00 83.12 274 THR A O 1
ATOM 2203 N N . SER A 1 275 ? 31.649 -12.028 -55.318 1.00 79.56 275 SER A N 1
ATOM 2204 C CA . SER A 1 275 ? 32.737 -13.001 -55.507 1.00 79.56 275 SER A CA 1
ATOM 2205 C C . SER A 1 275 ? 32.330 -14.222 -56.346 1.00 79.56 275 SER A C 1
ATOM 2207 O O . SER A 1 27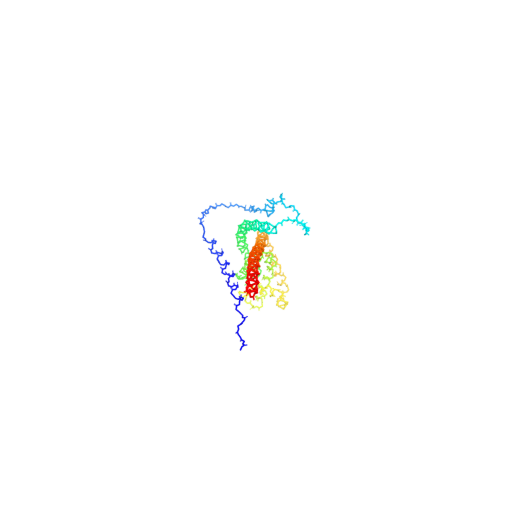5 ? 33.128 -14.713 -57.149 1.00 79.56 275 SER A O 1
ATOM 2209 N N . LEU A 1 276 ? 31.091 -14.714 -56.225 1.00 82.12 276 LEU A N 1
ATOM 2210 C CA . LEU A 1 276 ? 30.566 -15.766 -57.104 1.00 82.12 276 LEU A CA 1
ATOM 2211 C C . LEU A 1 276 ? 30.426 -15.283 -58.550 1.00 82.12 276 LEU A C 1
ATOM 2213 O O . LEU A 1 276 ? 30.788 -16.014 -59.476 1.00 82.12 276 LEU A O 1
ATOM 2217 N N . ASN A 1 277 ? 29.929 -14.063 -58.755 1.00 84.31 277 ASN A N 1
ATOM 2218 C CA . ASN A 1 277 ? 29.768 -13.495 -60.088 1.00 84.31 277 ASN A CA 1
ATOM 2219 C C . ASN A 1 277 ? 31.129 -13.254 -60.762 1.00 84.31 277 ASN A C 1
ATOM 2221 O O . ASN A 1 277 ? 31.316 -13.609 -61.925 1.00 84.31 277 ASN A O 1
ATOM 2225 N N . GLU A 1 278 ? 32.114 -12.752 -60.015 1.00 85.06 278 GLU A N 1
ATOM 2226 C CA . GLU A 1 278 ? 33.502 -12.627 -60.469 1.00 85.06 278 GLU A CA 1
ATOM 2227 C C . GLU A 1 278 ? 34.089 -13.985 -60.860 1.00 85.06 278 GLU A C 1
ATOM 2229 O O . GLU A 1 278 ? 34.589 -14.137 -61.975 1.00 85.06 278 GLU A O 1
ATOM 2234 N N . ARG A 1 279 ? 33.965 -15.010 -60.004 1.00 79.62 279 ARG A N 1
ATOM 2235 C CA . ARG A 1 279 ? 34.418 -16.377 -60.324 1.00 79.62 279 ARG A CA 1
ATOM 2236 C C . ARG A 1 279 ? 33.756 -16.923 -61.586 1.00 79.62 279 ARG A C 1
ATOM 2238 O O . ARG A 1 279 ? 34.438 -17.529 -62.411 1.00 79.62 279 ARG A O 1
ATOM 2245 N N . ARG A 1 280 ? 32.451 -16.698 -61.761 1.00 77.94 280 ARG A N 1
ATOM 2246 C CA . ARG A 1 280 ? 31.721 -17.100 -62.971 1.00 77.94 280 ARG A CA 1
ATOM 2247 C C . ARG A 1 280 ? 32.258 -16.381 -64.207 1.00 77.94 280 ARG A C 1
ATOM 2249 O O . ARG A 1 280 ? 32.457 -17.017 -65.238 1.00 77.94 280 ARG A O 1
ATOM 2256 N N . ASN A 1 281 ? 32.534 -15.084 -64.101 1.00 83.88 281 ASN A N 1
ATOM 2257 C CA . ASN A 1 281 ? 33.095 -14.294 -65.194 1.00 83.88 281 ASN A CA 1
ATOM 2258 C C . ASN A 1 281 ? 34.492 -14.795 -65.587 1.00 83.88 281 ASN A C 1
ATOM 2260 O O . ASN A 1 281 ? 34.730 -15.033 -66.770 1.00 83.88 281 ASN A O 1
ATOM 2264 N N . TYR A 1 282 ? 35.374 -15.052 -64.615 1.00 83.12 282 TYR A N 1
ATOM 2265 C CA . TYR A 1 282 ? 36.688 -15.654 -64.868 1.00 83.12 282 TYR A CA 1
ATOM 2266 C C . TYR A 1 282 ? 36.576 -17.038 -65.516 1.00 83.12 282 TYR A C 1
ATOM 2268 O O . TYR A 1 282 ? 37.288 -17.341 -66.474 1.00 83.12 282 TYR A O 1
ATOM 2276 N N . HIS A 1 283 ? 35.655 -17.877 -65.038 1.00 83.56 283 HIS A N 1
ATOM 2277 C CA . HIS A 1 283 ? 35.425 -19.196 -65.617 1.00 83.56 283 HIS A CA 1
ATOM 2278 C C . HIS A 1 283 ? 34.953 -19.107 -67.075 1.00 83.56 283 HIS A C 1
ATOM 2280 O O . HIS A 1 283 ? 35.546 -19.743 -67.946 1.00 83.56 283 HIS A O 1
ATOM 2286 N N . ASN A 1 284 ? 33.966 -18.258 -67.370 1.00 82.50 284 ASN A N 1
ATOM 2287 C CA . ASN A 1 284 ? 33.470 -18.041 -68.731 1.00 82.50 284 ASN A CA 1
ATOM 2288 C C . ASN A 1 284 ? 34.565 -17.502 -69.661 1.00 82.50 284 ASN A C 1
ATOM 2290 O O . ASN A 1 284 ? 34.706 -17.978 -70.786 1.00 82.50 284 ASN A O 1
ATOM 2294 N N . GLN A 1 285 ? 35.388 -16.563 -69.186 1.00 83.06 285 GLN A N 1
ATOM 2295 C CA . GLN A 1 285 ? 36.548 -16.084 -69.941 1.00 83.06 285 GLN A CA 1
ATOM 2296 C C . GLN A 1 285 ? 37.536 -17.219 -70.233 1.00 83.06 285 GLN A C 1
ATOM 2298 O O . GLN A 1 285 ? 37.994 -17.352 -71.367 1.00 83.06 285 GLN A O 1
ATOM 2303 N N . SER A 1 286 ? 37.823 -18.080 -69.252 1.00 81.44 286 SER A N 1
ATOM 2304 C CA . SER A 1 286 ? 38.714 -19.227 -69.454 1.00 81.44 286 SER A CA 1
ATOM 2305 C C . SER A 1 286 ? 38.165 -20.236 -70.470 1.00 81.44 286 SER A C 1
ATOM 2307 O O . SER A 1 286 ? 38.925 -20.743 -71.298 1.00 81.44 286 SER A O 1
ATOM 2309 N N . ILE A 1 287 ? 36.848 -20.486 -70.460 1.00 85.56 287 ILE A N 1
ATOM 2310 C CA . ILE A 1 287 ? 36.178 -21.356 -71.433 1.00 85.56 287 ILE A CA 1
ATOM 2311 C C . ILE A 1 287 ? 36.297 -20.750 -72.831 1.00 85.56 287 ILE A C 1
ATOM 2313 O O . ILE A 1 287 ? 36.750 -21.435 -73.747 1.00 85.56 287 ILE A O 1
ATOM 2317 N N . ASN A 1 288 ? 35.971 -19.464 -72.982 1.00 87.94 288 ASN A N 1
ATOM 2318 C CA . ASN A 1 288 ? 36.058 -18.759 -74.260 1.00 87.94 288 ASN A CA 1
ATOM 2319 C C . ASN A 1 288 ? 37.486 -18.790 -74.823 1.00 87.94 288 ASN A C 1
ATOM 2321 O O . ASN A 1 288 ? 37.681 -19.116 -75.992 1.00 87.94 288 ASN A O 1
ATOM 2325 N N . LEU A 1 289 ? 38.499 -18.535 -73.987 1.00 84.62 289 LEU A N 1
ATOM 2326 C CA . LEU A 1 289 ? 39.909 -18.618 -74.383 1.00 84.62 289 LEU A CA 1
ATOM 2327 C C . LEU A 1 289 ? 40.307 -20.037 -74.812 1.00 84.62 289 LEU A C 1
ATOM 2329 O O . LEU A 1 289 ? 41.033 -20.209 -75.791 1.00 84.62 289 LEU A O 1
ATOM 2333 N N . ARG A 1 290 ? 39.830 -21.070 -74.107 1.00 85.19 290 ARG A N 1
ATOM 2334 C CA . ARG A 1 290 ? 40.079 -22.470 -74.483 1.00 85.19 290 ARG A CA 1
ATOM 2335 C C . ARG A 1 290 ? 39.427 -22.816 -75.822 1.00 85.19 290 ARG A C 1
ATOM 2337 O O . ARG A 1 290 ? 40.035 -23.513 -76.628 1.00 85.19 290 ARG A O 1
ATOM 2344 N N . GLN A 1 291 ? 38.224 -22.311 -76.070 1.00 83.25 291 GLN A N 1
ATOM 2345 C CA . GLN A 1 291 ? 37.489 -22.533 -77.313 1.00 83.25 291 GLN A CA 1
ATOM 2346 C C . GLN A 1 291 ? 38.163 -21.832 -78.500 1.00 83.25 291 GLN A C 1
ATOM 2348 O O . GLN A 1 291 ? 38.336 -22.443 -79.551 1.00 83.25 291 GLN A O 1
ATOM 2353 N N . GLN A 1 292 ? 38.647 -20.600 -78.308 1.00 84.44 292 GLN A N 1
ATOM 2354 C CA . GLN A 1 292 ? 39.457 -19.891 -79.305 1.00 84.44 292 GLN A CA 1
ATOM 2355 C C . GLN A 1 292 ? 40.742 -20.653 -79.651 1.00 84.44 292 GLN A C 1
ATOM 2357 O O . GLN A 1 292 ? 41.058 -20.811 -80.828 1.00 84.44 292 GLN A O 1
ATOM 2362 N N . LYS A 1 293 ? 41.460 -21.182 -78.648 1.00 84.88 293 LYS A N 1
ATOM 2363 C CA . LYS A 1 293 ? 42.660 -22.005 -78.883 1.00 84.88 293 LYS A CA 1
ATOM 2364 C C . LYS A 1 293 ? 42.354 -23.264 -79.696 1.00 84.88 293 LYS A C 1
ATOM 2366 O O . LYS A 1 293 ? 43.072 -23.550 -80.646 1.00 84.88 293 LYS A O 1
ATOM 2371 N N . LEU A 1 294 ? 41.276 -23.975 -79.364 1.00 84.81 294 LEU A N 1
ATOM 2372 C CA . LEU A 1 294 ? 40.853 -25.170 -80.102 1.00 84.81 294 LEU A CA 1
ATOM 2373 C C . LEU A 1 294 ? 40.481 -24.860 -81.557 1.00 84.81 294 LEU A C 1
ATOM 2375 O O . LEU A 1 294 ? 40.820 -25.635 -82.447 1.00 84.81 294 LEU A O 1
ATOM 2379 N N . ASN A 1 295 ? 39.807 -23.737 -81.813 1.00 84.81 295 ASN A N 1
ATOM 2380 C CA . ASN A 1 295 ? 39.474 -23.321 -83.177 1.00 84.81 295 ASN A CA 1
ATOM 2381 C C . ASN A 1 295 ? 40.740 -22.996 -83.986 1.00 84.81 295 ASN A C 1
ATOM 2383 O O . ASN A 1 295 ? 40.879 -23.479 -85.105 1.00 84.81 295 ASN A O 1
ATOM 2387 N N . LEU A 1 296 ? 41.705 -22.286 -83.390 1.00 82.12 296 LEU A N 1
ATOM 2388 C CA . LEU A 1 296 ? 43.004 -22.008 -84.017 1.00 82.12 296 LEU A CA 1
ATOM 2389 C C . LEU A 1 296 ? 43.809 -23.286 -84.307 1.00 82.12 296 LEU A C 1
ATOM 2391 O O . LEU A 1 296 ? 44.489 -23.376 -85.327 1.00 82.12 296 LEU A O 1
ATOM 2395 N N . GLU A 1 297 ? 43.762 -24.282 -83.420 1.00 81.06 297 GLU A N 1
ATOM 2396 C CA . GLU A 1 297 ? 44.401 -25.584 -83.650 1.00 81.06 297 GLU A CA 1
ATOM 2397 C C . GLU A 1 297 ? 43.730 -26.363 -84.788 1.00 81.06 297 GLU A C 1
ATOM 2399 O O . GLU A 1 297 ? 44.428 -26.970 -85.602 1.00 81.06 297 GLU A O 1
ATOM 2404 N N . ARG A 1 298 ? 42.395 -26.311 -84.890 1.00 79.44 298 ARG A N 1
ATOM 2405 C CA . ARG A 1 298 ? 41.644 -26.928 -85.995 1.00 79.44 298 ARG A CA 1
ATOM 2406 C C . ARG A 1 298 ? 41.963 -26.278 -87.337 1.00 79.44 298 ARG A C 1
ATOM 2408 O O . ARG A 1 298 ? 42.298 -26.998 -88.270 1.00 79.44 298 ARG A O 1
ATOM 2415 N N . GLU A 1 299 ? 41.965 -24.950 -87.414 1.00 76.00 299 GLU A N 1
ATOM 2416 C CA . GLU A 1 299 ? 42.335 -24.217 -88.634 1.00 76.00 299 GLU A CA 1
ATOM 2417 C C . GLU A 1 299 ? 43.768 -24.540 -89.085 1.00 76.00 299 GLU A C 1
ATOM 2419 O O . GLU A 1 299 ? 44.033 -24.724 -90.273 1.00 76.00 299 GLU A O 1
ATOM 2424 N N . LYS A 1 300 ? 44.712 -24.678 -88.144 1.00 76.31 300 LYS A N 1
ATOM 2425 C CA . LYS A 1 300 ? 46.086 -25.107 -88.459 1.00 76.31 300 LYS A CA 1
ATOM 2426 C C . LYS A 1 300 ? 46.153 -26.552 -88.956 1.00 76.31 300 LYS A C 1
ATOM 2428 O O . LYS A 1 300 ? 46.922 -26.839 -89.870 1.00 76.31 300 LYS A O 1
ATOM 2433 N N . ALA A 1 301 ? 45.367 -27.457 -88.376 1.00 71.81 301 ALA A N 1
ATOM 2434 C CA . ALA A 1 301 ? 45.317 -28.858 -88.790 1.00 71.81 301 ALA A CA 1
ATOM 2435 C C . ALA A 1 301 ? 44.631 -29.056 -90.156 1.00 71.81 301 ALA A C 1
ATOM 2437 O O . ALA A 1 301 ? 45.013 -29.956 -90.903 1.00 71.81 301 ALA A O 1
ATOM 2438 N N . GLU A 1 302 ? 43.647 -28.223 -90.497 1.00 66.38 302 GLU A N 1
ATOM 2439 C CA . GLU A 1 302 ? 42.977 -28.227 -91.805 1.00 66.38 302 GLU A CA 1
ATOM 2440 C C . GLU A 1 302 ? 43.870 -27.624 -92.899 1.00 66.38 302 GLU A C 1
ATOM 2442 O O . GLU A 1 302 ? 44.013 -28.217 -93.970 1.00 66.38 302 GLU A O 1
ATOM 2447 N N . ASN A 1 303 ? 44.582 -26.533 -92.602 1.00 61.38 303 ASN A N 1
ATOM 2448 C CA . ASN A 1 303 ? 45.554 -25.943 -93.528 1.00 61.38 303 ASN A CA 1
ATOM 2449 C C . ASN A 1 303 ? 46.809 -26.814 -93.737 1.00 61.38 303 ASN A C 1
ATOM 2451 O O . ASN A 1 303 ? 47.456 -26.711 -94.774 1.00 61.38 303 ASN A O 1
ATOM 2455 N N . GLY A 1 304 ? 47.140 -27.707 -92.797 1.00 56.19 304 GLY A N 1
ATOM 2456 C CA . GLY A 1 304 ? 48.237 -28.675 -92.930 1.00 56.19 304 GLY A CA 1
ATOM 2457 C C . GLY A 1 304 ? 47.899 -29.950 -93.718 1.00 56.19 304 GLY A C 1
ATOM 2458 O O . GLY A 1 304 ? 48.794 -30.748 -93.975 1.00 56.19 304 GLY A O 1
ATOM 2459 N N . LYS A 1 305 ? 46.630 -30.168 -94.097 1.00 53.38 305 LYS A N 1
ATOM 2460 C CA . LYS A 1 305 ? 46.182 -31.329 -94.896 1.00 53.38 305 LYS A CA 1
ATOM 2461 C C . LYS A 1 305 ? 46.001 -31.030 -96.391 1.00 53.38 305 LYS A C 1
ATOM 2463 O O . LYS A 1 305 ? 45.617 -31.928 -97.132 1.00 53.38 305 LYS A O 1
ATOM 2468 N N . SER A 1 306 ? 46.273 -29.797 -96.827 1.00 50.66 306 SER A N 1
ATOM 2469 C CA . SER A 1 306 ? 46.206 -29.368 -98.237 1.00 50.66 306 SER A CA 1
ATOM 2470 C C . SER A 1 306 ? 47.594 -29.127 -98.856 1.00 50.66 306 SER A C 1
ATOM 2472 O O . SER A 1 306 ? 47.751 -28.241 -99.694 1.00 50.66 306 SER A O 1
ATOM 2474 N N . SER A 1 307 ? 48.615 -29.876 -98.428 1.00 45.88 307 SER A N 1
ATOM 2475 C CA . SER A 1 307 ? 49.954 -29.899 -99.043 1.00 45.88 307 SER A CA 1
ATOM 2476 C C . SER A 1 307 ? 50.298 -31.293 -99.540 1.00 45.88 307 SER A C 1
ATOM 2478 O O . SER A 1 307 ? 49.966 -32.257 -98.815 1.00 45.88 307 SER A O 1
#

pLDDT: mean 72.6, std 21.11, range [23.34, 94.19]

Radius of gyration: 38.61 Å; chains: 1; bounding box: 80×65×131 Å

Secondary structure (DSSP, 8-state):
-------SHHHHHHHHHHHHHHHHHHTT-S--PPP----------PPPHHHHHHTTTTS----------------HHHHHHHHHHHHHHHHHHHHHHHHHHHHHHHHHHHHHHHHHHHHHHHHHHHHTTSTTTTT--HHHHHHHHHHHHHS-HHHHHHHHHHHHHHHHHHHHTT--GGG--HHHHHHHHH-HHHHHTS-HHHHHHHHHHHHHHHHHHHHHHHHHHHHHHHHHHHHHHHHHHHHHHHHHHHHHHHHHHHHHHHHHHHHHHHHHHHHHHHHHHHHHHHHHHHHHHHHHHHHHHHHTT--